Protein AF-A7TQC7-F1 (afdb_monomer_lite)

Radius of gyration: 36.26 Å; chains: 1; bounding box: 72×91×76 Å

pLDDT: mean 79.61, std 19.93, range [35.28, 96.69]

Foldseek 3Di:
DDDDDDPDDDDDDDDDDDDDDDDPPDDDDDDDDDDDDDDDDDDPPPVVVVVVVVVVVVVVVVVVVVVVVVVVVVVVVVVVVVVCVVVVVVVVVVLLVVLVVVVVVLVVVQVVVQVVQVVCVADLSVLVVVLVVVLVVLCCCLVVPLVVVVVCVCPDPVLVPDDPVVNVVVVVVSVVVNVVSVVVSVVVNVVSVVVSVVRPPDHDDSCNSCVVVVHDPCSNPPD

Structure (mmCIF, N/CA/C/O backbone):
data_AF-A7TQC7-F1
#
_entry.id   AF-A7TQC7-F1
#
loop_
_atom_site.group_PDB
_atom_site.id
_atom_site.type_symbol
_atom_site.label_atom_id
_atom_site.label_alt_id
_atom_site.label_comp_id
_atom_site.label_asym_id
_atom_site.label_entity_id
_atom_site.label_seq_id
_atom_site.pdbx_PDB_ins_code
_atom_site.Cartn_x
_atom_site.Cartn_y
_atom_site.Cartn_z
_atom_site.occupancy
_atom_site.B_iso_or_equiv
_atom_site.auth_seq_id
_atom_site.auth_comp_id
_atom_site.auth_asym_id
_atom_site.auth_atom_id
_atom_site.pdbx_PDB_model_num
ATOM 1 N N . MET A 1 1 ? -38.470 10.697 -31.299 1.00 39.72 1 MET A N 1
ATOM 2 C CA . MET A 1 1 ? -39.002 11.962 -30.772 1.00 39.72 1 MET A CA 1
ATOM 3 C C . MET A 1 1 ? -38.328 12.183 -29.441 1.00 39.72 1 MET A C 1
ATOM 5 O O . MET A 1 1 ? -38.695 11.555 -28.460 1.00 39.72 1 MET A O 1
ATOM 9 N N . ASP A 1 2 ? -37.191 12.859 -29.548 1.00 40.91 2 ASP A N 1
ATOM 10 C CA . ASP A 1 2 ? -36.604 13.844 -28.643 1.00 40.91 2 ASP A CA 1
ATOM 11 C C . ASP A 1 2 ? -37.100 13.861 -27.196 1.00 40.91 2 ASP A C 1
ATOM 13 O O . ASP A 1 2 ? -38.236 14.226 -26.934 1.00 40.91 2 ASP A O 1
ATOM 17 N N . ASP A 1 3 ? -36.183 13.559 -26.276 1.00 41.97 3 ASP A N 1
ATOM 18 C CA . ASP A 1 3 ? -36.023 14.349 -25.054 1.00 41.97 3 ASP A CA 1
ATOM 19 C C . ASP A 1 3 ? -34.573 14.238 -24.566 1.00 41.97 3 ASP A C 1
ATOM 21 O O . ASP A 1 3 ? -34.189 13.488 -23.669 1.00 41.97 3 ASP A O 1
ATOM 25 N N . THR A 1 4 ? -33.726 15.004 -25.246 1.00 43.00 4 THR A N 1
ATOM 26 C CA . THR A 1 4 ? -32.445 15.477 -24.737 1.00 43.00 4 THR A CA 1
ATOM 27 C C . THR A 1 4 ? -32.700 16.614 -23.752 1.00 43.00 4 THR A C 1
ATOM 29 O O . THR A 1 4 ? -33.105 17.696 -24.168 1.00 43.00 4 THR A O 1
ATOM 32 N N . THR A 1 5 ? -32.387 16.435 -22.471 1.00 58.34 5 THR A N 1
ATOM 33 C CA . THR A 1 5 ? -32.019 17.571 -21.610 1.00 58.34 5 THR A CA 1
ATOM 34 C C . THR A 1 5 ? -30.952 17.163 -20.601 1.00 58.34 5 THR A C 1
ATOM 36 O O . THR A 1 5 ? -31.115 16.274 -19.772 1.00 58.34 5 THR A O 1
ATOM 39 N N . LEU A 1 6 ? -29.813 17.833 -20.752 1.00 43.44 6 LEU A N 1
ATOM 40 C CA . LEU A 1 6 ? -28.578 17.709 -19.994 1.00 43.44 6 LEU A CA 1
ATOM 41 C C . LEU A 1 6 ? -28.754 18.303 -18.590 1.00 43.44 6 LEU A C 1
ATOM 43 O O . LEU A 1 6 ? -29.060 19.487 -18.457 1.00 43.44 6 LEU A O 1
ATOM 47 N N . ILE A 1 7 ? -28.483 17.518 -17.547 1.00 41.03 7 ILE A N 1
ATOM 48 C CA . ILE A 1 7 ? -28.302 18.031 -16.184 1.00 41.03 7 ILE A CA 1
ATOM 49 C C . ILE A 1 7 ? -26.808 18.311 -15.998 1.00 41.03 7 ILE A C 1
ATOM 51 O O . ILE A 1 7 ? -26.034 17.448 -15.595 1.00 41.03 7 ILE A O 1
ATOM 55 N N . ASN A 1 8 ? -26.409 19.539 -16.330 1.00 36.56 8 ASN A N 1
ATOM 56 C CA . ASN A 1 8 ? -25.156 20.139 -15.884 1.00 36.56 8 ASN A CA 1
ATOM 57 C C . ASN A 1 8 ? -25.414 20.849 -14.550 1.00 36.56 8 ASN A C 1
ATOM 59 O O . ASN A 1 8 ? -25.994 21.933 -14.524 1.00 36.56 8 ASN A O 1
ATOM 63 N N . SER A 1 9 ? -24.947 20.278 -13.445 1.00 39.59 9 SER A N 1
ATOM 64 C CA . SER A 1 9 ? -24.867 20.970 -12.154 1.00 39.59 9 SER A CA 1
ATOM 65 C C . SER A 1 9 ? -23.475 20.776 -11.559 1.00 39.59 9 SER A C 1
ATOM 67 O O . SER A 1 9 ? -23.225 19.932 -10.704 1.00 39.59 9 SER A O 1
ATOM 69 N N . SER A 1 10 ? -22.548 21.595 -12.054 1.00 38.88 10 SER A N 1
ATOM 70 C CA . SER A 1 10 ? -21.242 21.818 -11.438 1.00 38.88 10 SER A CA 1
ATOM 71 C C . SER A 1 10 ? -21.420 22.677 -10.172 1.00 38.88 10 SER A C 1
ATOM 73 O O . SER A 1 10 ? -22.106 23.702 -10.240 1.00 38.88 10 SER A O 1
ATOM 75 N N . PRO A 1 11 ? -20.813 22.324 -9.024 1.00 38.97 11 PRO A N 1
ATOM 76 C CA . PRO A 1 11 ? -20.928 23.105 -7.800 1.00 38.97 11 PRO A CA 1
ATOM 77 C C . PRO A 1 11 ? -19.939 24.273 -7.856 1.00 38.97 11 PRO A C 1
ATOM 79 O O . PRO A 1 11 ? -18.735 24.095 -7.686 1.00 38.97 11 PRO A O 1
ATOM 82 N N . ASN A 1 12 ? -20.436 25.481 -8.125 1.00 37.03 12 ASN A N 1
ATOM 83 C CA . ASN A 1 12 ? -19.613 26.684 -8.073 1.00 37.03 12 ASN A CA 1
ATOM 84 C C . ASN A 1 12 ? -19.709 27.313 -6.678 1.00 37.03 12 ASN A C 1
ATOM 86 O O . ASN A 1 12 ? -20.753 27.832 -6.282 1.00 37.03 12 ASN A O 1
ATOM 90 N N . GLY A 1 13 ? -18.608 27.227 -5.934 1.00 36.34 13 GLY A N 1
ATOM 91 C CA . GLY A 1 13 ? -18.445 27.838 -4.626 1.00 36.34 13 GLY A CA 1
ATOM 92 C C . GLY A 1 13 ? -18.319 29.358 -4.700 1.00 36.34 13 GLY A C 1
ATOM 93 O O . GLY A 1 13 ? -17.583 29.894 -5.524 1.00 36.34 13 GLY A O 1
ATOM 94 N N . LYS A 1 14 ? -19.003 30.041 -3.780 1.00 37.56 14 LYS A N 1
ATOM 95 C CA . LYS A 1 14 ? -18.694 31.393 -3.285 1.00 37.56 14 LYS A CA 1
ATOM 96 C C . LYS A 1 14 ? -19.122 31.405 -1.812 1.00 37.56 14 LYS A C 1
ATOM 98 O O . LYS A 1 14 ? -20.301 31.274 -1.527 1.00 37.56 14 LYS A O 1
ATOM 103 N N . ALA A 1 15 ? -18.184 31.213 -0.887 1.00 37.38 15 ALA A N 1
ATOM 104 C CA . ALA A 1 15 ? -17.397 32.260 -0.228 1.00 37.38 15 ALA A CA 1
ATOM 105 C C . ALA A 1 15 ? -18.229 33.024 0.815 1.00 37.38 15 ALA A C 1
ATOM 107 O O . ALA A 1 15 ? -18.786 34.084 0.536 1.00 37.38 15 ALA A O 1
ATOM 108 N N . ASP A 1 16 ? -18.276 32.454 2.021 1.00 43.81 16 ASP A N 1
ATOM 109 C CA . ASP A 1 16 ? -18.813 33.085 3.223 1.00 43.81 16 ASP A CA 1
ATOM 110 C C . ASP A 1 16 ? -17.987 34.317 3.649 1.00 43.81 16 ASP A C 1
ATOM 112 O O . ASP A 1 16 ? -16.779 34.401 3.387 1.00 43.81 16 ASP A O 1
ATOM 116 N N . PRO A 1 17 ? -18.624 35.305 4.302 1.00 44.69 17 PRO A N 1
ATOM 117 C CA . PRO A 1 17 ? -18.019 36.595 4.602 1.00 44.69 17 PRO A CA 1
ATOM 118 C C . PRO A 1 17 ? -16.893 36.499 5.640 1.00 44.69 17 PRO A C 1
ATOM 120 O O . PRO A 1 17 ? -17.041 35.940 6.725 1.00 44.69 17 PRO A O 1
ATOM 123 N N . LYS A 1 18 ? -15.764 37.135 5.304 1.00 40.62 18 LYS A N 1
ATOM 124 C CA . LYS A 1 18 ? -14.576 37.312 6.149 1.00 40.62 18 LYS A CA 1
ATOM 125 C C . LYS A 1 18 ? -14.949 37.918 7.509 1.00 40.62 18 LYS A C 1
ATOM 127 O O . LYS A 1 18 ? -15.188 39.122 7.613 1.00 40.62 18 LYS A O 1
ATOM 132 N N . VAL A 1 19 ? -14.918 37.102 8.560 1.00 41.69 19 VAL A N 1
ATOM 133 C CA . VAL A 1 19 ? -14.899 37.576 9.948 1.00 41.69 19 VAL A CA 1
ATOM 134 C C . VAL A 1 19 ? -13.535 38.218 10.196 1.00 41.69 19 VAL A C 1
ATOM 136 O O . VAL A 1 19 ? -12.501 37.552 10.186 1.00 41.69 19 VAL A O 1
ATOM 139 N N . LYS A 1 20 ? -13.531 39.544 10.362 1.00 40.84 20 LYS A N 1
ATOM 140 C CA . LYS A 1 20 ? -12.354 40.317 10.763 1.00 40.84 20 LYS A CA 1
ATOM 141 C C . LYS A 1 20 ? -11.945 39.888 12.172 1.00 40.84 20 LYS A C 1
ATOM 143 O O . LYS A 1 20 ? -12.672 40.125 13.132 1.00 40.84 20 LYS A O 1
ATOM 148 N N . VAL A 1 21 ? -10.782 39.255 12.269 1.00 39.88 21 VAL A N 1
ATOM 149 C CA . VAL A 1 21 ? -10.078 39.010 13.527 1.00 39.88 21 VAL A CA 1
ATOM 150 C C . VAL A 1 21 ? -9.665 40.371 14.086 1.00 39.88 21 VAL A C 1
ATOM 152 O O . VAL A 1 21 ? -8.957 41.129 13.427 1.00 39.88 21 VAL A O 1
ATOM 155 N N . ASN A 1 22 ? -10.182 40.709 15.266 1.00 41.00 22 ASN A N 1
ATOM 156 C CA . ASN A 1 22 ? -9.832 41.931 15.976 1.00 41.00 22 ASN A CA 1
ATOM 157 C C . ASN A 1 22 ? -8.436 41.779 16.592 1.00 41.00 22 ASN A C 1
ATOM 159 O O . ASN A 1 22 ? -8.226 40.930 17.455 1.00 41.00 22 ASN A O 1
ATOM 163 N N . ASP A 1 23 ? -7.515 42.627 16.140 1.00 45.12 23 ASP A N 1
ATOM 164 C CA . ASP A 1 23 ? -6.207 42.885 16.744 1.00 45.12 23 ASP A CA 1
ATOM 165 C C . ASP A 1 23 ? -6.370 43.375 18.199 1.00 45.12 23 ASP A C 1
ATOM 167 O O . ASP A 1 23 ? -7.069 44.373 18.416 1.00 45.12 23 ASP A O 1
ATOM 171 N N . PRO A 1 24 ? -5.740 42.741 19.207 1.00 42.44 24 PRO A N 1
ATOM 172 C CA . PRO A 1 24 ? -5.821 43.186 20.597 1.00 42.44 24 PRO A CA 1
ATOM 173 C C . PRO A 1 24 ? -4.798 44.274 20.980 1.00 42.44 24 PRO A C 1
ATOM 175 O O . PRO A 1 24 ? -4.712 44.622 22.155 1.00 42.44 24 PRO A O 1
ATOM 178 N N . ASP A 1 25 ? -4.070 44.873 20.031 1.00 45.41 25 ASP A N 1
ATOM 179 C CA . ASP A 1 25 ? -3.048 45.894 20.316 1.00 45.41 25 ASP A CA 1
ATOM 180 C C . ASP A 1 25 ? -3.463 47.316 19.902 1.00 45.41 25 ASP A C 1
ATOM 182 O O . ASP A 1 25 ? -2.842 47.988 19.079 1.00 45.41 25 ASP A O 1
ATOM 186 N N . LYS A 1 26 ? -4.512 47.830 20.553 1.00 40.81 26 LYS A N 1
ATOM 187 C CA . LYS A 1 26 ? -4.785 49.276 20.621 1.00 40.81 26 LYS A CA 1
ATOM 188 C C . LYS A 1 26 ? -4.761 49.745 22.070 1.00 40.81 26 LYS A C 1
ATOM 190 O O . LYS A 1 26 ? -5.797 49.884 22.713 1.00 40.81 26 LYS A O 1
ATOM 195 N N . ARG A 1 27 ? -3.559 50.015 22.584 1.00 47.03 27 ARG A N 1
ATOM 196 C CA . ARG A 1 27 ? -3.393 50.821 23.801 1.00 47.03 27 ARG A CA 1
ATOM 197 C C . ARG A 1 27 ? -3.455 52.308 23.425 1.00 47.03 27 ARG A C 1
ATOM 199 O O . ARG A 1 27 ? -2.782 52.702 22.472 1.00 47.03 27 ARG A O 1
ATOM 206 N N . PRO A 1 28 ? -4.245 53.135 24.127 1.00 42.56 28 PRO A N 1
ATOM 207 C CA . PRO A 1 28 ? -4.332 54.561 23.840 1.00 42.56 28 PRO A CA 1
ATOM 208 C C . PRO A 1 28 ? -3.030 55.286 24.213 1.00 42.56 28 PRO A C 1
ATOM 210 O O . PRO A 1 28 ? -2.494 55.117 25.308 1.00 42.56 28 PRO A O 1
ATOM 213 N N . LEU A 1 29 ? -2.549 56.112 23.281 1.00 38.62 29 LEU A N 1
ATOM 214 C CA . LEU A 1 29 ? -1.509 57.118 23.487 1.00 38.62 29 LEU A CA 1
ATOM 215 C C . LEU A 1 29 ? -2.032 58.172 24.473 1.00 38.62 29 LEU A C 1
ATOM 217 O O . LEU A 1 29 ? -2.869 58.994 24.108 1.00 38.62 29 LEU A O 1
ATOM 221 N N . LEU A 1 30 ? -1.537 58.154 25.714 1.00 39.34 30 LEU A N 1
ATOM 222 C CA . LEU A 1 30 ? -1.638 59.308 26.605 1.00 39.34 30 LEU A CA 1
ATOM 223 C C . LEU A 1 30 ? -0.514 60.282 26.249 1.00 39.34 30 LEU A C 1
ATOM 225 O O . LEU A 1 30 ? 0.663 60.035 26.513 1.00 39.34 30 LEU A O 1
ATOM 229 N N . THR A 1 31 ? -0.899 61.382 25.619 1.00 37.69 31 THR A N 1
ATOM 230 C CA . THR A 1 31 ? -0.077 62.574 25.462 1.00 37.69 31 THR A CA 1
ATOM 231 C C . THR A 1 31 ? -0.094 63.402 26.742 1.00 37.69 31 THR A C 1
ATOM 233 O O . THR A 1 31 ? -1.159 63.715 27.262 1.00 37.69 31 THR A O 1
ATOM 236 N N . ASP A 1 32 ? 1.113 63.814 27.121 1.00 35.62 32 ASP A N 1
ATOM 237 C CA . ASP A 1 32 ? 1.464 65.043 27.831 1.00 35.62 32 ASP A CA 1
ATOM 238 C C . ASP A 1 32 ? 1.152 65.130 29.332 1.00 35.62 32 ASP A C 1
ATOM 240 O O . ASP A 1 32 ? 0.003 65.215 29.742 1.00 35.62 32 ASP A O 1
ATOM 244 N N . LEU A 1 33 ? 2.221 65.168 30.137 1.00 37.06 33 LEU A N 1
ATOM 245 C CA . LEU A 1 33 ? 2.332 65.967 31.359 1.00 37.06 33 LEU A CA 1
ATOM 246 C C . LEU A 1 33 ? 3.796 65.963 31.836 1.00 37.06 33 LEU A C 1
ATOM 248 O O . LEU A 1 33 ? 4.332 64.946 32.268 1.00 37.06 33 LEU A O 1
ATOM 252 N N . GLY A 1 34 ? 4.413 67.145 31.817 1.00 35.28 34 GLY A N 1
ATOM 253 C CA . GLY A 1 34 ? 5.400 67.525 32.828 1.00 35.28 34 GLY A CA 1
ATOM 254 C C . GLY A 1 34 ? 6.867 67.252 32.503 1.00 35.28 34 GLY A C 1
ATOM 255 O O . GLY A 1 34 ? 7.454 66.260 32.923 1.00 35.28 34 GLY A O 1
ATOM 256 N N . LYS A 1 35 ? 7.511 68.239 31.873 1.00 42.50 35 LYS A N 1
ATOM 257 C CA . LYS A 1 35 ? 8.964 68.428 31.937 1.00 42.50 35 LYS A CA 1
ATOM 258 C C . LYS A 1 35 ? 9.383 68.593 33.404 1.00 42.50 35 LYS A C 1
ATOM 260 O O . LYS A 1 35 ? 9.104 69.623 34.008 1.00 42.50 35 LYS A O 1
ATOM 265 N N . SER A 1 36 ? 10.102 67.616 33.946 1.00 38.03 36 SER A N 1
ATOM 266 C CA . SER A 1 36 ? 10.942 67.798 35.129 1.00 38.03 36 SER A CA 1
ATOM 267 C C . SER A 1 36 ? 12.346 67.314 34.796 1.00 38.03 36 SER A C 1
ATOM 269 O O . SER A 1 36 ? 12.594 66.139 34.533 1.00 38.03 36 SER A O 1
ATOM 271 N N . SER A 1 37 ? 13.250 68.283 34.726 1.00 43.16 37 SER A N 1
ATOM 272 C CA . SER A 1 37 ? 14.679 68.100 34.546 1.00 43.16 37 SER A CA 1
ATOM 273 C C . SER A 1 37 ? 15.286 67.617 35.860 1.00 43.16 37 SER A C 1
ATOM 275 O O . SER A 1 37 ? 15.379 68.401 36.800 1.00 43.16 37 SER A O 1
ATOM 277 N N . ILE A 1 38 ? 15.771 66.373 35.912 1.00 43.16 38 ILE A N 1
ATOM 278 C CA . ILE A 1 38 ? 16.767 65.961 36.908 1.00 43.16 38 ILE A CA 1
ATOM 279 C C . ILE A 1 38 ? 17.915 65.254 36.191 1.00 43.16 38 ILE A C 1
ATOM 281 O O . ILE A 1 38 ? 17.746 64.269 35.472 1.00 43.16 38 ILE A O 1
ATOM 285 N N . ASN A 1 39 ? 19.092 65.845 36.363 1.00 41.81 39 ASN A N 1
ATOM 286 C CA . ASN A 1 39 ? 20.348 65.457 35.755 1.00 41.81 39 ASN A CA 1
ATOM 287 C C . ASN A 1 39 ? 20.866 64.098 36.253 1.00 41.81 39 ASN A C 1
ATOM 289 O O . ASN A 1 39 ? 20.805 63.761 37.429 1.00 41.81 39 ASN A O 1
ATOM 293 N N . LYS A 1 40 ? 21.433 63.389 35.275 1.00 47.84 40 LYS A N 1
ATOM 294 C CA . LYS A 1 40 ? 22.378 62.263 35.273 1.00 47.84 40 LYS A CA 1
ATOM 295 C C . LYS A 1 40 ? 23.165 61.976 36.563 1.00 47.84 40 LYS A C 1
ATOM 297 O O . LYS A 1 40 ? 23.860 62.842 37.078 1.00 47.84 40 LYS A O 1
ATOM 302 N N . GLY A 1 41 ? 23.297 60.675 36.836 1.00 47.81 41 GLY A N 1
ATOM 303 C CA . GLY A 1 41 ? 24.539 60.079 37.339 1.00 47.81 41 GLY A CA 1
ATOM 304 C C . GLY A 1 41 ? 24.324 59.115 38.500 1.00 47.81 41 GLY A C 1
ATOM 305 O O . GLY A 1 41 ? 23.752 59.507 39.500 1.00 47.81 41 GLY A O 1
ATOM 306 N N . PHE A 1 42 ? 24.853 57.893 38.369 1.00 44.78 42 PHE A N 1
ATOM 307 C CA . PHE A 1 42 ? 24.929 56.834 39.392 1.00 44.78 42 PHE A CA 1
ATOM 308 C C . PHE A 1 42 ? 23.657 56.000 39.640 1.00 44.78 42 PHE A C 1
ATOM 310 O O . PHE A 1 42 ? 22.883 56.270 40.544 1.00 44.78 42 PHE A O 1
ATOM 317 N N . ASN A 1 43 ? 23.474 54.962 38.802 1.00 48.78 43 ASN A N 1
ATOM 318 C CA . ASN A 1 43 ? 22.977 53.604 39.146 1.00 48.78 43 ASN A CA 1
ATOM 319 C C . ASN A 1 43 ? 22.648 52.765 37.887 1.00 48.78 43 ASN A C 1
ATOM 321 O O . ASN A 1 43 ? 21.670 52.025 37.839 1.00 48.78 43 ASN A O 1
ATOM 325 N N . LYS A 1 44 ? 23.448 52.871 36.815 1.00 50.69 44 LYS A N 1
ATOM 326 C CA . LYS A 1 44 ? 23.140 52.178 35.546 1.00 50.69 44 LYS A CA 1
ATOM 327 C C . LYS A 1 44 ? 23.606 50.714 35.498 1.00 50.69 44 LYS A C 1
ATOM 329 O O . LYS A 1 44 ? 23.179 49.983 34.613 1.00 50.69 44 LYS A O 1
ATOM 334 N N . VAL A 1 45 ? 24.459 50.290 36.434 1.00 51.81 45 VAL A N 1
ATOM 335 C CA . VAL A 1 45 ? 25.029 48.931 36.455 1.00 51.81 45 VAL A CA 1
ATOM 336 C C . VAL A 1 45 ? 24.120 47.949 37.215 1.00 51.81 45 VAL A C 1
ATOM 338 O O . VAL A 1 45 ? 23.859 46.875 36.697 1.00 51.81 45 VAL A O 1
ATOM 341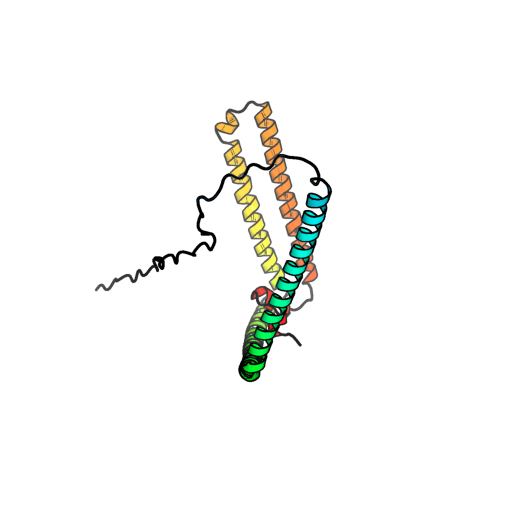 N N . ASN A 1 46 ? 23.490 48.351 38.329 1.00 53.47 46 ASN A N 1
ATOM 342 C CA . ASN A 1 46 ? 22.573 47.474 39.086 1.00 53.47 46 ASN A CA 1
ATOM 343 C C . ASN A 1 46 ? 21.158 47.366 38.487 1.00 53.47 46 ASN A C 1
ATOM 345 O O . ASN A 1 46 ? 20.526 46.320 38.575 1.00 53.47 46 ASN A O 1
ATOM 349 N N . ALA A 1 47 ? 20.651 48.419 37.837 1.00 57.41 47 ALA A N 1
ATOM 350 C CA . ALA A 1 47 ? 19.300 48.402 37.266 1.00 57.41 47 ALA A CA 1
ATOM 351 C C . ALA A 1 47 ? 19.158 47.427 36.081 1.00 57.41 47 ALA A C 1
ATOM 353 O O . ALA A 1 47 ? 18.081 46.876 35.857 1.00 57.41 47 ALA A O 1
ATOM 354 N N . ASN A 1 48 ? 20.238 47.200 35.326 1.00 63.25 48 ASN A N 1
ATOM 355 C CA . ASN A 1 48 ? 20.230 46.294 34.179 1.00 63.25 48 ASN A CA 1
ATOM 356 C C . ASN A 1 48 ? 20.246 44.820 34.594 1.00 63.25 48 ASN A C 1
ATOM 358 O O . ASN A 1 48 ? 19.584 44.019 33.938 1.00 63.25 48 ASN A O 1
ATOM 362 N N . ASP A 1 49 ? 20.957 44.464 35.664 1.00 65.88 49 ASP A N 1
ATOM 363 C CA . ASP A 1 49 ? 21.010 43.078 36.134 1.00 65.88 49 ASP A CA 1
ATOM 364 C C . ASP A 1 49 ? 19.736 42.702 36.899 1.00 65.88 49 ASP A C 1
ATOM 366 O O . ASP A 1 49 ? 19.116 41.698 36.553 1.00 65.88 49 ASP A O 1
ATOM 370 N N . SER A 1 50 ? 19.202 43.586 37.752 1.00 71.19 50 SER A N 1
ATOM 371 C CA . SER A 1 50 ? 17.862 43.396 38.331 1.00 71.19 50 SER A CA 1
ATOM 372 C C . SER A 1 50 ? 16.759 43.356 37.262 1.00 71.19 50 SER A C 1
ATOM 374 O O . SER A 1 50 ? 15.807 42.590 37.374 1.00 71.19 50 SER A O 1
ATOM 376 N N . SER A 1 51 ? 16.873 44.135 36.177 1.00 79.88 51 SER A N 1
ATOM 377 C CA . SER A 1 51 ? 15.910 44.071 35.066 1.00 79.88 51 SER A CA 1
ATOM 378 C C . SER A 1 51 ? 15.993 42.756 34.284 1.00 79.88 51 SER A C 1
ATOM 380 O O . SER A 1 51 ? 14.962 42.256 33.832 1.00 79.88 51 SER A O 1
ATOM 382 N N . LYS A 1 52 ? 17.188 42.176 34.125 1.00 85.56 52 LYS A N 1
ATOM 383 C CA . LYS A 1 52 ? 17.359 40.852 33.509 1.00 85.56 52 LYS A CA 1
ATOM 384 C C . LYS A 1 52 ? 16.806 39.747 34.401 1.00 85.56 52 LYS A C 1
ATOM 386 O O . LYS A 1 52 ? 16.064 38.912 33.896 1.00 85.56 52 LYS A O 1
ATOM 391 N N . GLU A 1 53 ? 17.103 39.771 35.696 1.00 85.44 53 GLU A N 1
ATOM 392 C CA . GLU A 1 53 ? 16.568 38.814 36.674 1.00 85.44 53 GLU A CA 1
ATOM 393 C C . GLU A 1 53 ? 15.037 38.847 36.699 1.00 85.44 53 GLU A C 1
ATOM 395 O O . GLU A 1 53 ? 14.394 37.806 36.588 1.00 85.44 53 GLU A O 1
ATOM 400 N N . LEU A 1 54 ? 14.435 40.041 36.706 1.00 85.62 54 LEU A N 1
ATOM 401 C CA . LEU A 1 54 ? 12.980 40.198 36.619 1.00 85.62 54 LEU A CA 1
ATOM 402 C C . LEU A 1 54 ? 12.399 39.665 35.304 1.00 85.62 54 LEU A C 1
ATOM 404 O O . LEU A 1 54 ? 11.301 39.114 35.300 1.00 85.62 54 LEU A O 1
ATOM 408 N N . ARG A 1 55 ? 13.109 39.805 34.177 1.00 87.19 55 ARG A N 1
ATOM 409 C CA . ARG A 1 55 ? 12.677 39.232 32.890 1.00 87.19 55 ARG A CA 1
ATOM 410 C C . ARG A 1 55 ? 12.753 37.710 32.888 1.00 87.19 55 ARG A C 1
ATOM 412 O O . ARG A 1 55 ? 11.853 37.077 32.344 1.00 87.19 55 ARG A O 1
ATOM 419 N N . ILE A 1 56 ? 13.804 37.136 33.470 1.00 89.62 56 ILE A N 1
ATOM 420 C CA . ILE A 1 56 ? 13.963 35.683 33.604 1.00 89.62 56 ILE A CA 1
ATOM 421 C C . ILE A 1 56 ? 12.839 35.133 34.482 1.00 89.62 56 ILE A C 1
ATOM 423 O O . ILE A 1 56 ? 12.098 34.269 34.023 1.00 89.62 56 ILE A O 1
ATOM 427 N N . LEU A 1 57 ? 12.623 35.726 35.658 1.00 91.56 57 LEU A N 1
ATOM 428 C CA . LEU A 1 57 ? 11.553 35.339 36.573 1.00 91.56 57 LEU A CA 1
ATOM 429 C C . LEU A 1 57 ? 10.168 35.479 35.924 1.00 91.56 57 LEU A C 1
ATOM 431 O O . LEU A 1 57 ? 9.347 34.573 35.998 1.00 91.56 57 LEU A O 1
ATOM 435 N N . ASN A 1 58 ? 9.905 36.579 35.214 1.00 91.19 58 ASN A N 1
ATOM 436 C CA . ASN A 1 58 ? 8.636 36.760 34.507 1.00 91.19 58 ASN A CA 1
ATOM 437 C C . ASN A 1 58 ? 8.432 35.719 33.392 1.00 91.19 58 ASN A C 1
ATOM 439 O O . ASN A 1 58 ? 7.314 35.252 33.179 1.00 91.19 58 ASN A O 1
ATOM 443 N N . ASN A 1 59 ? 9.498 35.334 32.687 1.00 91.94 59 ASN A N 1
ATOM 444 C CA . ASN A 1 59 ? 9.438 34.274 31.682 1.00 91.94 59 ASN A CA 1
ATOM 445 C C . ASN A 1 59 ? 9.200 32.898 32.317 1.00 91.94 59 ASN A C 1
ATOM 447 O O . ASN A 1 59 ? 8.452 32.103 31.753 1.00 91.94 59 ASN A O 1
ATOM 451 N N . GLU A 1 60 ? 9.811 32.615 33.467 1.00 93.31 60 GLU A N 1
ATOM 452 C CA . GLU A 1 60 ? 9.583 31.385 34.233 1.00 93.31 60 GLU A CA 1
ATOM 453 C C . GLU A 1 60 ? 8.137 31.306 34.723 1.0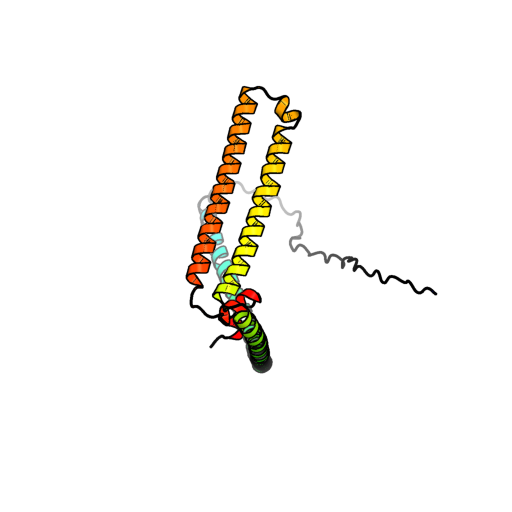0 93.31 60 GLU A C 1
ATOM 455 O O . GLU A 1 60 ? 7.440 30.354 34.374 1.00 93.31 60 GLU A O 1
ATOM 460 N N . LEU A 1 61 ? 7.625 32.353 35.380 1.00 93.00 61 LEU A N 1
ATOM 461 C CA . LEU A 1 61 ? 6.219 32.408 35.793 1.00 93.00 61 LEU A CA 1
ATOM 462 C C . LEU A 1 61 ? 5.261 32.313 34.601 1.00 93.00 61 LEU A C 1
ATOM 464 O O . LEU A 1 61 ? 4.224 31.662 34.694 1.00 93.00 61 LEU A O 1
ATOM 468 N N . SER A 1 62 ? 5.588 32.934 33.465 1.00 92.94 62 SER A N 1
ATOM 469 C CA . SER A 1 62 ? 4.755 32.843 32.258 1.00 92.94 62 SER A CA 1
ATOM 470 C C . SER A 1 62 ? 4.708 31.417 31.702 1.00 92.94 62 SER A C 1
ATOM 472 O O . SER A 1 62 ? 3.650 30.969 31.257 1.00 92.94 62 SER A O 1
ATOM 474 N N . LYS A 1 63 ? 5.830 30.684 31.744 1.00 94.50 63 LYS A N 1
ATOM 475 C CA . LYS A 1 63 ? 5.877 29.265 31.363 1.00 94.50 63 LYS A CA 1
ATOM 476 C C . LYS A 1 63 ? 5.068 28.411 32.330 1.00 94.50 63 LYS A C 1
ATOM 478 O O . LYS A 1 63 ? 4.242 27.625 31.875 1.00 94.50 63 LYS A O 1
ATOM 483 N N . GLU A 1 64 ? 5.244 28.604 33.634 1.00 95.12 64 GLU A N 1
ATOM 484 C CA . GLU A 1 64 ? 4.470 27.890 34.654 1.00 95.12 64 GLU A CA 1
ATOM 485 C C . GLU A 1 64 ? 2.967 28.142 34.494 1.00 95.12 64 GLU A C 1
ATOM 487 O O . GLU A 1 64 ? 2.169 27.206 34.516 1.00 95.12 64 GLU A O 1
ATOM 492 N N . LEU A 1 65 ? 2.567 29.389 34.236 1.00 95.38 65 LEU A N 1
ATOM 493 C CA . LEU A 1 65 ? 1.171 29.753 34.007 1.00 95.38 65 LEU A CA 1
ATOM 494 C C . LEU A 1 65 ? 0.621 29.092 32.738 1.00 95.38 65 LEU A C 1
ATOM 496 O O . LEU A 1 65 ? -0.493 28.565 32.758 1.00 95.38 65 LEU A O 1
ATOM 500 N N . ALA A 1 66 ? 1.397 29.054 31.652 1.00 94.81 66 ALA A N 1
ATOM 501 C CA . ALA A 1 66 ? 1.011 28.358 30.428 1.00 94.81 66 ALA A CA 1
ATOM 502 C C . ALA A 1 66 ? 0.860 26.843 30.649 1.00 94.81 66 ALA A C 1
ATOM 504 O O . ALA A 1 66 ? -0.108 26.242 30.176 1.00 94.81 66 ALA A O 1
ATOM 505 N N . GLU A 1 67 ? 1.769 26.220 31.401 1.00 96.44 67 GLU A N 1
ATOM 506 C CA . GLU A 1 67 ? 1.686 24.800 31.748 1.00 96.44 67 GLU A CA 1
ATOM 507 C C . GLU A 1 67 ? 0.476 24.484 32.626 1.00 96.44 67 GLU A C 1
ATOM 509 O O . GLU A 1 67 ? -0.244 23.518 32.362 1.00 96.44 67 GLU A O 1
ATOM 514 N N . VAL A 1 68 ? 0.226 25.294 33.656 1.00 95.88 68 VAL A N 1
ATOM 515 C CA . VAL A 1 68 ? -0.934 25.133 34.541 1.00 95.88 68 VAL A CA 1
ATOM 516 C C . VAL A 1 68 ? -2.229 25.355 33.765 1.00 95.88 68 VAL A C 1
ATOM 518 O O . VAL A 1 68 ? -3.155 24.558 33.900 1.00 95.88 68 VAL A O 1
ATOM 521 N N . SER A 1 69 ? -2.286 26.362 32.892 1.00 96.12 69 SER A N 1
ATOM 522 C CA . SER A 1 69 ? -3.439 26.600 32.016 1.00 96.12 69 SER A CA 1
ATOM 523 C C . SER A 1 69 ? -3.706 25.399 31.102 1.00 96.12 69 SER A C 1
ATOM 525 O O . SER A 1 69 ? -4.824 24.884 31.056 1.00 96.12 69 SER A O 1
ATOM 527 N N . LYS A 1 70 ? -2.658 24.848 30.473 1.00 96.69 70 LYS A N 1
ATOM 528 C CA . LYS A 1 70 ? -2.758 23.630 29.657 1.00 96.69 70 LYS A CA 1
ATOM 529 C C . LYS A 1 70 ? -3.280 22.444 30.470 1.00 96.69 70 LYS A C 1
ATOM 531 O O . LYS A 1 70 ? -4.155 21.725 29.991 1.00 96.69 70 LYS A O 1
ATOM 536 N N . LYS A 1 71 ? -2.788 22.247 31.698 1.00 96.56 71 LYS A N 1
ATOM 537 C CA . LYS A 1 71 ? -3.273 21.190 32.605 1.00 96.56 71 LYS A CA 1
ATOM 538 C C . LYS A 1 71 ? -4.747 21.393 32.961 1.00 96.56 71 LYS A C 1
ATOM 540 O O . LYS A 1 71 ? -5.510 20.432 32.941 1.00 96.56 71 LYS A O 1
ATOM 545 N N . ILE A 1 72 ? -5.170 22.626 33.240 1.00 96.56 72 ILE A N 1
ATOM 546 C CA . ILE A 1 72 ? -6.574 22.955 33.520 1.00 96.56 72 ILE A CA 1
ATOM 547 C C . ILE A 1 72 ? -7.457 22.616 32.317 1.00 96.56 72 ILE A C 1
ATOM 549 O O . ILE A 1 72 ? -8.505 21.991 32.485 1.00 96.56 72 ILE A O 1
ATOM 553 N N . ASP A 1 73 ? -7.046 22.989 31.108 1.00 96.44 73 ASP A N 1
ATOM 554 C CA . ASP A 1 73 ? -7.820 22.706 29.899 1.00 96.44 73 ASP A CA 1
ATOM 555 C C . ASP A 1 73 ? -7.885 21.208 29.596 1.00 96.44 73 ASP A C 1
ATOM 557 O O . ASP A 1 73 ? -8.960 20.696 29.276 1.00 96.44 73 ASP A O 1
ATOM 561 N N . GLN A 1 74 ? -6.780 20.484 29.788 1.00 96.06 74 GLN A N 1
ATOM 562 C CA . GLN A 1 74 ? -6.755 19.024 29.708 1.00 96.06 74 GLN A CA 1
ATOM 563 C C . GLN A 1 74 ? -7.718 18.393 30.718 1.00 96.06 74 GLN A C 1
ATOM 5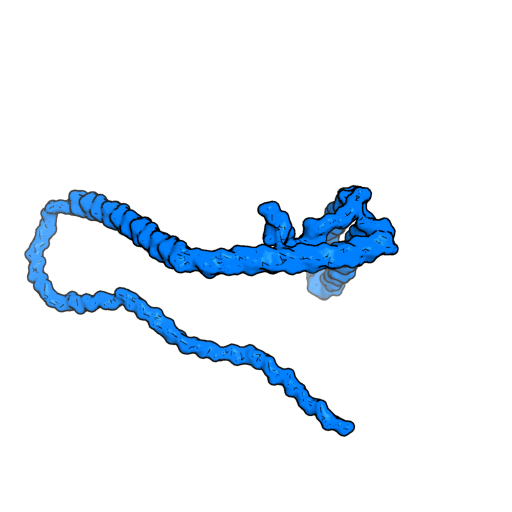65 O O . GLN A 1 74 ? -8.533 17.560 30.335 1.00 96.06 74 GLN A O 1
ATOM 570 N N . LEU A 1 75 ? -7.703 18.825 31.982 1.00 95.94 75 LEU A N 1
ATOM 571 C CA . LEU A 1 75 ? -8.615 18.314 33.010 1.00 95.94 75 LEU A CA 1
ATOM 572 C C . LEU A 1 75 ? -10.081 18.609 32.674 1.00 95.94 75 LEU A C 1
ATOM 574 O O . LEU A 1 75 ? -10.928 17.723 32.785 1.00 95.94 75 LEU A O 1
ATOM 578 N N . LYS A 1 76 ? -10.390 19.821 32.200 1.00 95.69 76 LYS A N 1
ATOM 579 C CA . LYS A 1 76 ? -11.741 20.179 31.738 1.00 95.69 76 LYS A CA 1
ATOM 580 C C . LYS A 1 76 ? -12.198 19.284 30.586 1.00 95.69 76 LYS A C 1
ATOM 582 O O . LYS A 1 76 ? -13.361 18.883 30.558 1.00 95.69 76 LYS A O 1
ATOM 587 N N . GLN A 1 77 ? -11.318 18.978 29.632 1.00 93.44 77 GLN A N 1
ATOM 588 C CA . GLN A 1 77 ? -11.625 18.062 28.530 1.00 93.44 77 GLN A CA 1
ATOM 589 C C . GLN A 1 77 ? -11.827 16.630 29.034 1.00 93.44 77 GLN A C 1
ATOM 591 O O . GLN A 1 77 ? -12.830 16.012 28.686 1.00 93.44 77 GLN A O 1
ATOM 596 N N . SER A 1 78 ? -10.957 16.136 29.913 1.00 91.81 78 SER A N 1
ATOM 597 C CA . SER A 1 78 ? -11.084 14.807 30.518 1.00 91.81 78 SER A CA 1
ATOM 598 C C . SER A 1 78 ? -12.403 14.640 31.272 1.00 91.81 78 SER A C 1
ATOM 600 O O . SER A 1 78 ? -13.082 13.636 31.084 1.00 91.81 78 SER A O 1
ATOM 602 N N . ILE A 1 79 ? -12.830 15.642 32.051 1.00 92.44 79 ILE A N 1
ATOM 603 C CA . ILE A 1 79 ? -14.133 15.626 32.740 1.00 92.44 79 ILE A CA 1
ATOM 604 C C . ILE A 1 79 ? -15.286 15.561 31.729 1.00 92.44 79 ILE A C 1
ATOM 606 O O . ILE A 1 79 ? -16.218 14.778 31.902 1.00 92.44 79 ILE A O 1
ATOM 610 N N . LYS A 1 80 ? -15.226 16.345 30.643 1.00 91.19 80 LYS A N 1
ATOM 611 C CA . LYS A 1 80 ? -16.245 16.294 29.580 1.00 91.19 80 LYS A CA 1
ATOM 612 C C . LYS A 1 80 ? -16.325 14.917 28.924 1.00 91.19 80 LYS A C 1
ATOM 614 O O . LYS A 1 80 ? -17.425 14.480 28.606 1.00 91.19 80 LYS A O 1
ATOM 619 N N . ILE A 1 81 ? -15.184 14.265 28.709 1.00 88.25 81 ILE A N 1
ATOM 620 C CA . ILE A 1 81 ? -15.107 12.925 28.121 1.00 88.25 81 ILE A CA 1
ATOM 621 C C . ILE A 1 81 ? -15.674 11.882 29.093 1.00 88.25 81 ILE A C 1
ATOM 623 O O . ILE A 1 81 ? -16.518 11.085 28.693 1.00 88.25 81 ILE A O 1
ATOM 627 N N . LEU A 1 82 ? -15.288 11.932 30.372 1.00 85.94 82 LEU A N 1
ATOM 628 C CA . LEU A 1 82 ? -15.785 11.025 31.416 1.00 85.94 82 LEU A CA 1
ATOM 629 C C . LEU A 1 82 ? -17.306 11.110 31.585 1.00 85.94 82 LEU A C 1
ATOM 631 O O . LEU A 1 82 ? -17.977 10.089 31.707 1.00 85.94 82 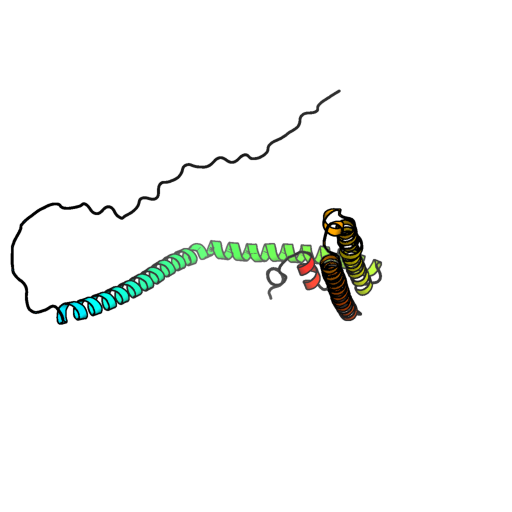LEU A O 1
ATOM 635 N N . ASN A 1 83 ? -17.868 12.316 31.504 1.00 90.56 83 ASN A N 1
ATOM 636 C CA . ASN A 1 83 ? -19.316 12.522 31.581 1.00 90.56 83 ASN A CA 1
ATOM 637 C C . ASN A 1 83 ? -20.082 11.977 30.359 1.00 90.56 83 ASN A C 1
ATOM 639 O O . ASN A 1 83 ? -21.309 11.933 30.381 1.00 90.56 83 ASN A O 1
ATOM 643 N N . ARG A 1 84 ? -19.385 11.567 29.291 1.00 89.75 84 ARG A N 1
ATOM 644 C CA . ARG A 1 84 ? -19.958 10.993 28.061 1.00 89.75 84 ARG A CA 1
ATOM 645 C C . ARG A 1 84 ? -19.699 9.492 27.936 1.00 89.75 84 ARG A C 1
ATOM 647 O O . ARG A 1 84 ? -19.659 8.962 26.828 1.00 89.75 84 ARG A O 1
ATOM 654 N N . TYR A 1 85 ? -19.540 8.793 29.057 1.00 86.62 85 TYR A N 1
ATOM 655 C CA . TYR A 1 85 ? -19.247 7.359 29.075 1.00 86.62 85 TYR A CA 1
ATOM 656 C C . TYR A 1 85 ? -20.210 6.521 28.211 1.00 86.62 85 TYR A C 1
ATOM 658 O O . TYR A 1 85 ? -19.769 5.673 27.441 1.00 86.62 85 TYR A O 1
ATOM 666 N N . GLU A 1 86 ? -21.517 6.801 28.248 1.00 86.94 86 GLU A N 1
ATOM 667 C CA . GLU A 1 86 ? -22.494 6.084 27.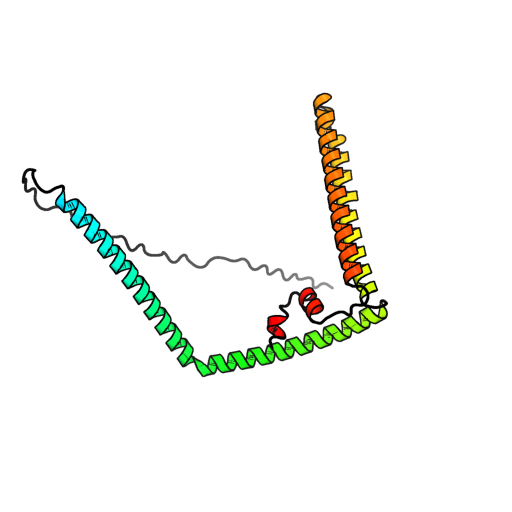413 1.00 86.94 86 GLU A CA 1
ATOM 668 C C . GLU A 1 86 ? -22.272 6.279 25.904 1.00 86.94 86 GLU A C 1
ATOM 670 O O . GLU A 1 86 ? -22.514 5.369 25.112 1.00 86.94 86 GLU A O 1
ATOM 675 N N . GLU A 1 87 ? -21.826 7.465 25.484 1.00 89.75 87 GLU A N 1
ATOM 676 C CA . GLU A 1 87 ? -21.490 7.748 24.084 1.00 89.75 87 GLU A CA 1
ATOM 677 C C . GLU A 1 87 ? -20.236 6.965 23.674 1.00 89.75 87 GLU A C 1
ATOM 679 O O . GLU A 1 87 ? -20.186 6.396 22.584 1.00 89.75 87 GLU A O 1
ATOM 684 N N . GLN A 1 88 ? -19.252 6.857 24.572 1.00 87.88 88 GLN A N 1
ATOM 685 C CA . GLN A 1 88 ? -18.054 6.048 24.346 1.00 87.88 88 GLN A CA 1
ATOM 686 C C . GLN A 1 88 ? -18.377 4.556 24.227 1.00 87.88 88 GLN A C 1
ATOM 688 O O . GLN A 1 88 ? -17.899 3.910 23.298 1.00 87.88 88 GLN A O 1
ATOM 693 N N . ASP A 1 89 ? -19.221 4.016 25.106 1.00 91.75 89 ASP A N 1
ATOM 694 C CA . ASP A 1 89 ? -19.664 2.619 25.037 1.00 91.75 89 ASP A CA 1
ATOM 695 C C . ASP A 1 89 ? -20.420 2.326 23.727 1.00 91.75 89 ASP A C 1
ATOM 697 O O . ASP A 1 89 ? -20.149 1.333 23.046 1.00 91.75 89 ASP A O 1
ATOM 701 N N . LYS A 1 90 ? -21.307 3.235 23.299 1.00 94.00 90 LYS A N 1
ATOM 702 C CA . LYS A 1 90 ? -21.966 3.145 21.984 1.00 94.00 90 LYS A CA 1
ATOM 703 C C . LYS A 1 90 ? -20.953 3.146 20.841 1.00 94.00 90 LYS A C 1
ATOM 705 O O . LYS A 1 90 ? -21.081 2.335 19.924 1.00 94.00 90 LYS A O 1
ATOM 710 N N . ASN A 1 91 ? -19.940 4.008 20.899 1.00 93.25 91 ASN A N 1
ATOM 711 C CA . ASN A 1 91 ? -18.885 4.057 19.889 1.00 93.25 91 ASN A CA 1
ATOM 712 C C . ASN A 1 91 ? -18.078 2.754 19.844 1.00 93.25 91 ASN A C 1
ATOM 714 O O . ASN A 1 91 ? -17.843 2.238 18.754 1.00 93.25 91 ASN A O 1
ATOM 718 N N . LEU A 1 92 ? -17.724 2.169 20.992 1.00 92.56 92 LEU A N 1
ATOM 719 C CA . LEU A 1 92 ? -17.041 0.871 21.053 1.00 92.56 92 LEU A CA 1
ATOM 720 C C . LEU A 1 92 ? -17.890 -0.250 20.439 1.00 92.56 92 LEU A C 1
ATOM 722 O O . LEU A 1 92 ? -17.394 -1.036 19.633 1.00 92.56 92 LEU A O 1
ATOM 726 N N . LYS A 1 93 ? -19.194 -0.280 20.728 1.00 94.75 93 LYS A N 1
ATOM 727 C CA . LYS A 1 93 ? -20.128 -1.238 20.110 1.00 94.75 93 LYS A CA 1
ATOM 728 C C . LYS A 1 93 ? -20.230 -1.059 18.597 1.00 94.75 93 LYS A C 1
ATOM 730 O O . LYS A 1 93 ? -20.300 -2.044 17.863 1.00 94.75 93 LYS A O 1
ATOM 735 N N . LEU A 1 94 ? -20.241 0.184 18.117 1.00 95.38 94 LEU A N 1
ATOM 736 C CA . LEU A 1 94 ? -20.227 0.474 16.684 1.00 95.38 94 LEU A CA 1
ATOM 737 C C . LEU A 1 94 ? -18.914 0.033 16.037 1.00 95.38 94 LEU A C 1
ATOM 739 O O . LEU A 1 94 ? -18.963 -0.553 14.959 1.00 95.38 94 LEU A O 1
ATOM 743 N N . ILE A 1 95 ? -17.771 0.256 16.690 1.00 93.62 95 ILE A N 1
ATOM 744 C CA . ILE A 1 95 ? -16.463 -0.221 16.223 1.00 93.62 95 ILE A CA 1
ATOM 745 C C . ILE A 1 95 ? -16.497 -1.739 16.041 1.00 93.62 95 ILE A C 1
ATOM 747 O O . ILE A 1 95 ? -16.180 -2.221 14.956 1.00 93.62 95 ILE A O 1
ATOM 751 N N . GLU A 1 96 ? -16.959 -2.490 17.040 1.00 94.50 96 GLU A N 1
ATOM 752 C CA . GLU A 1 96 ? -17.048 -3.952 16.943 1.00 94.50 96 GLU A CA 1
ATOM 753 C C . GLU A 1 96 ? -18.027 -4.414 15.861 1.00 94.50 96 GLU A C 1
ATOM 755 O O . GLU A 1 96 ? -17.731 -5.333 15.094 1.00 94.50 96 GLU A O 1
ATOM 760 N N . LYS A 1 97 ? -19.167 -3.731 15.715 1.00 95.62 97 LYS A N 1
ATOM 761 C CA . LYS A 1 97 ? -20.123 -4.022 14.643 1.00 95.62 97 LYS A CA 1
ATOM 762 C C . LYS A 1 97 ? -19.495 -3.825 13.263 1.00 95.62 97 LYS A C 1
ATOM 764 O O . LYS A 1 97 ? -19.611 -4.703 12.409 1.00 95.62 97 LYS A O 1
ATOM 769 N N . TRP A 1 98 ? -18.830 -2.694 13.038 1.00 95.38 98 TRP A N 1
ATOM 770 C CA . TRP A 1 98 ? -18.193 -2.394 11.756 1.00 95.38 98 TRP A CA 1
ATOM 771 C C . TRP A 1 98 ? -16.995 -3.298 11.487 1.00 95.38 98 TRP A C 1
ATOM 773 O O . TRP A 1 98 ? -16.848 -3.770 10.363 1.00 95.38 98 TRP A O 1
ATOM 783 N N . ARG A 1 99 ? -16.207 -3.644 12.510 1.00 94.44 99 ARG A N 1
ATOM 784 C CA . ARG A 1 99 ? -15.177 -4.685 12.406 1.00 94.44 99 ARG A CA 1
ATOM 785 C C . ARG A 1 99 ? -15.779 -6.015 11.978 1.00 94.44 99 ARG A C 1
ATOM 787 O O . ARG A 1 99 ? -15.251 -6.636 11.063 1.00 94.44 99 ARG A O 1
ATOM 794 N N . GLY A 1 100 ? -16.896 -6.432 12.571 1.00 94.69 100 GLY A N 1
ATOM 795 C CA . GLY A 1 100 ? -17.605 -7.655 12.186 1.00 94.69 100 GLY A CA 1
ATOM 796 C C . GLY A 1 100 ? -18.046 -7.653 10.719 1.00 94.69 100 GLY A C 1
ATOM 797 O O . GLY A 1 100 ? -17.783 -8.614 9.996 1.00 94.69 100 GLY A O 1
ATOM 798 N N . VAL A 1 101 ? -18.650 -6.553 10.257 1.00 95.00 101 VAL A N 1
ATOM 799 C CA . VAL A 1 101 ? -19.046 -6.379 8.846 1.00 95.00 101 VAL A CA 1
ATOM 800 C C . VAL A 1 101 ? -17.829 -6.450 7.923 1.00 95.00 101 VAL A C 1
ATOM 802 O O . VAL A 1 101 ? -17.859 -7.175 6.929 1.00 95.00 101 VAL A O 1
ATOM 805 N N . SER A 1 102 ? -16.743 -5.757 8.266 1.00 94.06 102 SER A N 1
ATOM 806 C CA . SER A 1 102 ? -15.513 -5.762 7.473 1.00 94.06 102 SER A CA 1
ATOM 807 C C . SER A 1 102 ? -14.861 -7.143 7.425 1.00 94.06 102 SER A C 1
ATOM 809 O O . SER A 1 102 ? -14.490 -7.589 6.343 1.00 94.06 102 SER A O 1
ATOM 811 N N . LYS A 1 103 ? -14.789 -7.865 8.553 1.00 93.94 103 LYS A N 1
ATOM 812 C CA . LYS A 1 103 ? -14.294 -9.253 8.602 1.00 93.94 103 LYS A CA 1
ATOM 813 C C . LYS A 1 103 ? -15.094 -10.146 7.655 1.00 93.94 103 LYS A C 1
ATOM 815 O O . LYS A 1 103 ? -14.504 -10.817 6.816 1.00 93.94 103 LYS A O 1
ATOM 820 N N . ALA A 1 104 ? -16.425 -10.103 7.739 1.00 94.88 104 ALA A N 1
ATOM 821 C CA . ALA A 1 104 ? -17.300 -10.903 6.884 1.00 94.88 104 ALA A CA 1
ATOM 822 C C . ALA A 1 104 ? -17.143 -10.550 5.394 1.00 94.88 104 ALA A C 1
ATOM 824 O O . ALA A 1 104 ? -17.023 -11.444 4.554 1.00 94.88 104 ALA A O 1
ATOM 825 N N . GLY A 1 105 ? -17.090 -9.255 5.069 1.00 94.88 105 GLY A N 1
ATOM 826 C CA . GLY A 1 105 ? -16.869 -8.778 3.705 1.00 94.88 105 GLY A CA 1
ATOM 827 C C . GLY A 1 105 ? -15.520 -9.226 3.142 1.00 94.88 105 GLY A C 1
ATOM 828 O O . GLY A 1 105 ? -15.459 -9.752 2.031 1.00 94.88 105 GLY A O 1
ATOM 829 N N . MET A 1 106 ? -14.445 -9.095 3.923 1.00 94.50 106 MET A N 1
ATOM 830 C CA . MET A 1 106 ? -13.116 -9.547 3.510 1.00 94.50 106 MET A CA 1
ATOM 831 C C . MET A 1 106 ? -13.062 -11.065 3.351 1.00 94.50 106 MET A C 1
ATOM 833 O O . MET A 1 106 ? -12.525 -11.528 2.352 1.00 94.50 106 MET A O 1
ATOM 837 N N . SER A 1 107 ? -13.662 -11.849 4.253 1.00 94.88 107 SER A N 1
ATOM 838 C CA . SER A 1 107 ? -13.735 -13.310 4.107 1.00 94.88 107 SER A CA 1
ATOM 839 C C . SER A 1 107 ? -14.477 -13.729 2.836 1.00 94.88 107 SER A C 1
ATOM 841 O O . SER A 1 107 ? -14.048 -14.653 2.147 1.00 94.88 107 SER A O 1
ATOM 843 N N . TYR A 1 108 ? -15.562 -13.036 2.481 1.00 96.00 108 TYR A N 1
ATOM 844 C CA . TYR A 1 108 ? -16.281 -13.291 1.233 1.00 96.00 108 TYR A CA 1
ATOM 845 C C . TYR A 1 108 ? -15.408 -13.012 0.000 1.00 96.00 108 TYR A C 1
ATOM 847 O O . TYR A 1 108 ? -15.290 -13.862 -0.889 1.00 96.00 108 TYR A O 1
ATOM 855 N N . ILE A 1 109 ? -14.759 -11.843 -0.039 1.00 95.25 109 ILE A N 1
ATOM 856 C CA . ILE A 1 109 ? -13.864 -11.461 -1.139 1.00 95.25 109 ILE A CA 1
ATOM 857 C C . ILE A 1 109 ? -12.691 -12.437 -1.234 1.00 95.25 109 ILE A C 1
ATOM 859 O O . ILE A 1 109 ? -12.357 -12.879 -2.332 1.00 95.25 109 ILE A O 1
ATOM 863 N N . PHE A 1 110 ? -12.107 -12.811 -0.097 1.00 95.12 110 PHE A N 1
ATOM 864 C CA . PHE A 1 110 ? -11.000 -13.752 -0.010 1.00 95.12 110 PHE A CA 1
ATOM 865 C C . PHE A 1 110 ? -11.366 -15.113 -0.585 1.00 95.12 110 PHE A C 1
ATOM 867 O O . PHE A 1 110 ? -10.656 -15.611 -1.448 1.00 95.12 110 PHE A O 1
ATOM 874 N N . ASN A 1 111 ? -12.504 -15.684 -0.190 1.00 94.31 111 ASN A N 1
ATOM 875 C CA . ASN A 1 111 ? -12.951 -16.976 -0.712 1.00 94.31 111 ASN A CA 1
ATOM 876 C C . ASN A 1 111 ? -13.195 -16.924 -2.228 1.00 94.31 111 ASN A C 1
ATOM 878 O O . ASN A 1 111 ? -12.785 -17.822 -2.963 1.00 94.31 111 ASN A O 1
ATOM 882 N N . SER A 1 112 ? -13.815 -15.843 -2.710 1.00 94.00 112 SER A N 1
ATOM 883 C CA . SER A 1 112 ? -14.020 -15.613 -4.145 1.00 94.00 112 SER A CA 1
ATOM 884 C C . SER A 1 112 ? -12.700 -15.456 -4.909 1.00 94.00 112 SER A C 1
ATOM 886 O O . SER A 1 112 ? -12.561 -15.928 -6.040 1.00 94.00 112 SER A O 1
ATOM 888 N N . LEU A 1 113 ? -11.718 -14.777 -4.317 1.00 93.38 113 LEU A N 1
ATOM 889 C CA . LEU A 1 113 ? -10.402 -14.587 -4.915 1.00 93.38 113 LEU A CA 1
ATOM 890 C C . LEU A 1 113 ? -9.590 -15.883 -4.903 1.00 93.38 113 LEU A C 1
ATOM 892 O O . LEU A 1 113 ? -9.063 -16.254 -5.945 1.00 93.38 113 LEU A O 1
ATOM 896 N N . ARG A 1 114 ? -9.567 -16.608 -3.782 1.00 91.88 114 ARG A N 1
ATOM 897 C CA . ARG A 1 114 ? -8.913 -17.913 -3.646 1.00 91.88 114 ARG A CA 1
ATOM 898 C C . ARG A 1 114 ? -9.400 -18.878 -4.719 1.00 91.88 114 ARG A C 1
ATOM 900 O O . ARG A 1 114 ? -8.596 -19.393 -5.478 1.00 91.88 114 ARG A O 1
ATOM 907 N N . PHE A 1 115 ? -10.714 -18.998 -4.894 1.00 93.56 115 PHE A N 1
ATOM 908 C CA . PHE A 1 115 ? -11.282 -19.848 -5.940 1.00 93.56 115 PHE A CA 1
ATOM 909 C C . PHE A 1 115 ? -10.852 -19.443 -7.361 1.00 93.56 115 PHE A C 1
ATOM 911 O O . PHE A 1 115 ? -10.642 -20.296 -8.224 1.00 93.56 115 PHE A O 1
ATOM 918 N N . ARG A 1 116 ? -10.721 -18.139 -7.633 1.00 92.94 116 ARG A N 1
ATOM 919 C CA . ARG A 1 116 ? -10.212 -17.648 -8.923 1.00 92.94 116 ARG A CA 1
ATOM 920 C C . ARG A 1 116 ? -8.729 -17.959 -9.103 1.00 92.94 116 ARG A C 1
ATOM 922 O O . ARG A 1 116 ? -8.344 -18.350 -10.198 1.00 92.94 116 ARG A O 1
ATOM 929 N N . ILE A 1 117 ? -7.931 -17.807 -8.053 1.00 92.56 117 ILE A N 1
ATOM 930 C CA . ILE A 1 117 ? -6.498 -18.115 -8.045 1.00 92.56 117 ILE A CA 1
ATOM 931 C C . ILE A 1 117 ? -6.271 -19.614 -8.261 1.00 92.56 117 ILE A C 1
ATOM 933 O O . ILE A 1 117 ? -5.483 -19.990 -9.125 1.00 92.56 117 ILE A O 1
ATOM 937 N N . ASP A 1 118 ? -7.025 -20.468 -7.573 1.00 90.56 118 ASP A N 1
ATOM 938 C CA . ASP A 1 118 ? -6.943 -21.922 -7.733 1.00 90.56 118 ASP A CA 1
ATOM 939 C C . ASP A 1 118 ? -7.236 -22.328 -9.187 1.00 90.56 118 ASP A C 1
ATOM 941 O O . ASP A 1 118 ? -6.502 -23.115 -9.783 1.00 90.56 118 ASP A O 1
ATOM 945 N N . LYS A 1 119 ? -8.240 -21.704 -9.822 1.00 92.81 119 LYS A N 1
ATOM 946 C CA . LYS A 1 119 ? -8.526 -21.888 -11.258 1.00 92.81 119 LYS A CA 1
ATOM 947 C C . LYS A 1 119 ? -7.415 -21.400 -12.187 1.00 92.81 119 LYS A C 1
ATOM 949 O O . LYS A 1 119 ? -7.331 -21.878 -13.315 1.00 92.81 119 LYS A O 1
ATOM 954 N N . MET A 1 120 ? -6.608 -20.431 -11.761 1.00 89.94 120 MET A N 1
ATOM 955 C CA . MET A 1 120 ? -5.482 -19.913 -12.542 1.00 89.94 120 MET A CA 1
ATOM 956 C C . MET A 1 120 ? -4.211 -20.761 -12.416 1.00 89.94 120 MET A C 1
ATOM 958 O O . MET A 1 120 ? -3.253 -20.461 -13.122 1.00 89.94 120 MET A O 1
ATOM 962 N N . GLY A 1 121 ? -4.206 -21.805 -11.579 1.00 88.19 121 GLY A N 1
ATOM 963 C CA . GLY A 1 121 ? -3.024 -22.631 -11.312 1.00 88.19 121 GLY A CA 1
ATOM 964 C C . GLY A 1 121 ? -2.355 -22.346 -9.966 1.00 88.19 121 GLY A C 1
ATOM 965 O O . GLY A 1 121 ? -1.225 -22.769 -9.752 1.00 88.19 121 GLY A O 1
ATOM 966 N N . GLY A 1 122 ? -3.040 -21.644 -9.059 1.00 90.00 122 GLY A N 1
ATOM 967 C CA . GLY A 1 122 ? -2.541 -21.326 -7.723 1.00 90.00 122 GLY A CA 1
ATOM 968 C C . GLY A 1 122 ? -1.930 -19.928 -7.610 1.00 90.00 122 GLY A C 1
ATOM 969 O O . GLY A 1 122 ? -1.921 -19.134 -8.554 1.00 90.00 122 GLY A O 1
ATOM 970 N N . TYR A 1 123 ? -1.457 -19.603 -6.404 1.00 90.19 123 TYR A N 1
ATOM 971 C CA . TYR A 1 123 ? -0.983 -18.256 -6.068 1.00 90.19 123 TYR A CA 1
ATOM 972 C C . TYR A 1 123 ? 0.284 -17.860 -6.828 1.00 90.19 123 TYR A C 1
ATOM 974 O O . TYR A 1 123 ? 0.418 -16.709 -7.238 1.00 90.19 123 TYR A O 1
ATOM 982 N N . GLU A 1 124 ? 1.175 -18.818 -7.078 1.00 89.75 124 GLU A N 1
ATOM 983 C CA . GLU A 1 124 ? 2.401 -18.589 -7.840 1.00 89.75 124 GLU A CA 1
ATOM 984 C C . GLU A 1 124 ? 2.097 -18.126 -9.272 1.00 89.75 124 GLU A C 1
ATOM 986 O O . GLU A 1 124 ? 2.623 -17.107 -9.712 1.00 89.75 124 GLU A O 1
ATOM 991 N N . GLU A 1 125 ? 1.170 -18.791 -9.968 1.00 90.38 125 GLU A N 1
ATOM 992 C CA . GLU A 1 125 ? 0.733 -18.386 -11.311 1.00 90.38 125 GLU A CA 1
ATOM 993 C C . GLU A 1 125 ? 0.034 -17.025 -11.316 1.00 90.38 125 GLU A C 1
ATOM 995 O O . GLU A 1 125 ? 0.234 -16.211 -12.223 1.00 90.38 125 GLU A O 1
ATOM 1000 N N . PHE A 1 126 ? -0.768 -16.744 -10.289 1.00 91.19 126 PHE A N 1
ATOM 1001 C CA . PHE A 1 126 ? -1.381 -15.431 -10.125 1.00 91.19 126 PHE A CA 1
ATOM 1002 C C . PHE A 1 126 ? -0.318 -14.327 -9.979 1.00 91.19 126 PHE A C 1
ATOM 1004 O O . PHE A 1 126 ? -0.372 -13.329 -10.701 1.00 91.19 126 PHE A O 1
ATOM 1011 N N . ARG A 1 127 ? 0.688 -14.527 -9.116 1.00 91.12 127 ARG A N 1
ATOM 1012 C CA . ARG A 1 127 ? 1.800 -13.580 -8.930 1.00 91.12 127 ARG A CA 1
ATOM 1013 C C . ARG A 1 127 ? 2.676 -13.462 -10.169 1.00 91.12 127 ARG A C 1
ATOM 1015 O O . ARG A 1 127 ? 3.057 -12.349 -10.519 1.00 91.12 127 ARG A O 1
ATOM 1022 N N . ARG A 1 128 ? 2.936 -14.565 -10.877 1.00 92.00 128 ARG A N 1
ATOM 1023 C CA . ARG A 1 128 ? 3.677 -14.563 -12.147 1.00 92.00 128 ARG A CA 1
ATOM 1024 C C . ARG A 1 128 ? 3.019 -13.634 -13.161 1.00 92.00 128 ARG A C 1
ATOM 1026 O O . ARG A 1 128 ? 3.708 -12.826 -13.772 1.00 92.00 128 ARG A O 1
ATOM 1033 N N . LYS A 1 129 ? 1.690 -13.696 -13.292 1.00 92.00 129 LYS A N 1
ATOM 1034 C CA . LYS A 1 129 ? 0.930 -12.826 -14.204 1.00 92.00 129 LYS A CA 1
ATOM 1035 C C . LYS A 1 129 ? 0.915 -11.360 -13.773 1.00 92.00 129 LYS A C 1
ATOM 1037 O O . LYS A 1 129 ? 1.008 -10.499 -14.644 1.00 92.00 129 LYS A O 1
ATOM 1042 N N . GLU A 1 130 ? 0.798 -11.068 -12.473 1.00 90.81 130 GLU A N 1
ATOM 1043 C CA . GLU A 1 130 ? 0.926 -9.689 -11.962 1.00 90.81 130 GLU A CA 1
ATOM 1044 C C . GLU A 1 130 ? 2.301 -9.112 -12.323 1.00 90.81 130 GLU A C 1
ATOM 1046 O O . GLU A 1 130 ? 2.391 -8.050 -12.936 1.00 90.81 130 GLU A O 1
ATOM 1051 N N . ILE A 1 131 ? 3.362 -9.859 -12.019 1.00 92.62 131 ILE A N 1
ATOM 1052 C CA . ILE A 1 131 ? 4.744 -9.455 -12.277 1.00 92.62 131 ILE A CA 1
ATOM 1053 C C . ILE A 1 131 ? 5.007 -9.295 -13.774 1.00 92.62 131 ILE A C 1
ATOM 1055 O O . ILE A 1 131 ? 5.627 -8.324 -14.189 1.00 92.62 131 ILE A O 1
ATOM 1059 N N . GLU A 1 132 ? 4.528 -10.214 -14.610 1.00 92.94 132 GLU A N 1
ATOM 1060 C CA . GLU A 1 132 ? 4.696 -10.116 -16.060 1.00 92.94 132 GLU A CA 1
ATOM 1061 C C . GLU A 1 132 ? 4.000 -8.867 -16.626 1.00 92.94 132 GLU A C 1
ATOM 1063 O O . GLU A 1 132 ? 4.547 -8.191 -17.495 1.00 92.94 132 GLU A O 1
ATOM 1068 N N . ALA A 1 133 ? 2.823 -8.510 -16.104 1.00 92.44 133 ALA A N 1
ATOM 1069 C CA . ALA A 1 133 ? 2.142 -7.275 -16.485 1.00 92.44 133 ALA A CA 1
ATOM 1070 C C . ALA A 1 133 ? 2.926 -6.022 -16.053 1.00 92.44 133 ALA A C 1
ATOM 1072 O O . ALA A 1 133 ? 3.005 -5.058 -16.817 1.00 92.44 133 ALA A O 1
ATOM 1073 N N . GLU A 1 134 ? 3.535 -6.033 -14.866 1.00 90.56 134 GLU A N 1
ATOM 1074 C CA . GLU A 1 134 ? 4.399 -4.943 -14.401 1.00 90.56 134 GLU A CA 1
ATOM 1075 C C . GLU A 1 134 ? 5.696 -4.842 -15.213 1.00 90.56 134 GLU A C 1
ATOM 1077 O O . GLU A 1 134 ? 6.076 -3.737 -15.605 1.00 90.56 134 GLU A O 1
ATOM 1082 N N . LYS A 1 135 ? 6.328 -5.973 -15.553 1.00 91.81 135 LYS A N 1
ATOM 1083 C CA . LYS A 1 135 ? 7.504 -6.018 -16.436 1.00 91.81 135 LYS A CA 1
ATOM 1084 C C . LYS A 1 135 ? 7.196 -5.413 -17.804 1.00 91.81 135 LYS A C 1
ATOM 1086 O O . LYS A 1 135 ? 7.919 -4.520 -18.236 1.00 91.81 135 LYS A O 1
ATOM 1091 N N . ARG A 1 136 ? 6.070 -5.794 -18.420 1.00 90.56 136 ARG A N 1
ATOM 1092 C CA . ARG A 1 136 ? 5.624 -5.210 -19.698 1.00 90.56 136 ARG A CA 1
ATOM 1093 C C . ARG A 1 136 ? 5.351 -3.713 -19.601 1.00 90.56 136 ARG A C 1
ATOM 1095 O O . ARG A 1 136 ? 5.615 -2.974 -20.542 1.00 90.56 136 ARG A O 1
ATOM 1102 N N . LYS A 1 137 ? 4.815 -3.242 -18.472 1.00 90.19 137 LYS A N 1
ATOM 1103 C CA . LYS A 1 137 ? 4.590 -1.807 -18.251 1.00 90.19 137 LYS A CA 1
ATOM 1104 C C . LYS A 1 137 ? 5.911 -1.040 -18.182 1.00 90.19 137 LYS A C 1
ATOM 1106 O O . LYS A 1 137 ? 5.998 0.046 -18.744 1.00 90.19 137 LYS A O 1
ATOM 1111 N N . ILE A 1 138 ? 6.910 -1.595 -17.498 1.00 88.38 138 ILE A N 1
ATOM 1112 C CA . ILE A 1 138 ? 8.264 -1.036 -17.440 1.00 88.38 138 ILE A CA 1
ATOM 1113 C C . ILE A 1 138 ? 8.878 -1.026 -18.843 1.00 88.38 138 ILE A C 1
ATOM 1115 O O . ILE A 1 138 ? 9.306 0.029 -19.293 1.00 88.38 138 ILE A O 1
ATOM 1119 N N . GLU A 1 139 ? 8.857 -2.152 -19.558 1.00 88.06 139 GLU A N 1
ATOM 1120 C CA . GLU A 1 139 ? 9.336 -2.243 -20.948 1.00 88.06 139 GLU A CA 1
ATOM 1121 C C . GLU A 1 139 ? 8.713 -1.171 -21.831 1.00 88.06 139 GLU A C 1
ATOM 1123 O O . GLU A 1 139 ? 9.436 -0.399 -22.441 1.00 88.06 139 GLU A O 1
ATOM 1128 N N . TYR A 1 140 ? 7.389 -1.033 -21.811 1.00 87.12 140 TYR A N 1
ATOM 1129 C CA . TYR A 1 140 ? 6.706 -0.007 -22.593 1.00 87.12 140 TYR A CA 1
ATOM 1130 C C . TYR A 1 140 ? 7.149 1.423 -22.233 1.00 87.12 140 TYR A C 1
ATOM 1132 O O . TYR A 1 140 ? 7.306 2.267 -23.107 1.00 87.12 140 TYR A O 1
ATOM 1140 N N . GLN A 1 141 ? 7.368 1.719 -20.949 1.00 83.94 141 GLN A N 1
ATOM 1141 C CA . GLN A 1 141 ? 7.813 3.051 -20.525 1.00 83.94 141 GLN A CA 1
ATOM 1142 C C . GLN A 1 141 ? 9.237 3.379 -20.984 1.00 83.94 141 GLN A C 1
ATOM 1144 O O . GLN A 1 141 ? 9.508 4.531 -21.320 1.00 83.94 141 GLN A O 1
ATOM 1149 N N . PHE A 1 142 ? 10.134 2.392 -20.983 1.00 81.81 142 PHE A N 1
ATOM 1150 C CA . PHE A 1 142 ? 11.541 2.597 -21.324 1.00 81.81 142 PHE A CA 1
ATOM 1151 C C . PHE A 1 142 ? 11.810 2.457 -22.824 1.00 81.81 142 PHE A C 1
ATOM 1153 O O . PHE A 1 142 ? 12.508 3.296 -23.382 1.00 81.81 142 PHE A O 1
ATOM 1160 N N . ASP A 1 143 ? 11.222 1.463 -23.483 1.00 78.25 143 ASP A N 1
ATOM 1161 C CA . ASP A 1 143 ? 11.540 1.129 -24.871 1.00 78.25 143 ASP A CA 1
ATOM 1162 C C . ASP A 1 143 ? 10.834 2.093 -25.854 1.00 78.25 143 ASP A C 1
ATOM 1164 O O . ASP A 1 143 ? 11.451 2.541 -26.815 1.00 78.25 143 ASP A O 1
ATOM 1168 N N . ASP A 1 144 ? 9.583 2.497 -25.585 1.00 74.75 144 ASP A N 1
ATOM 1169 C CA . ASP A 1 144 ? 8.821 3.411 -26.463 1.00 74.75 144 ASP A CA 1
ATOM 1170 C C . ASP A 1 144 ? 8.964 4.894 -26.075 1.00 74.75 144 ASP A C 1
ATOM 1172 O O . ASP A 1 144 ? 8.812 5.781 -26.912 1.00 74.75 144 ASP A O 1
ATOM 1176 N N . GLY A 1 145 ? 9.220 5.204 -24.803 1.00 76.81 145 GLY A N 1
ATOM 1177 C CA . GLY A 1 145 ? 9.306 6.591 -24.335 1.00 76.81 145 GLY A CA 1
ATOM 1178 C C . GLY A 1 145 ? 10.687 7.202 -24.549 1.00 76.81 145 GLY A C 1
ATOM 1179 O O . GLY A 1 145 ? 10.819 8.256 -25.168 1.00 76.81 145 GLY A O 1
ATOM 1180 N N . LEU A 1 146 ? 11.715 6.524 -24.036 1.00 81.50 146 LEU A N 1
ATOM 1181 C CA . LEU A 1 146 ? 13.068 7.069 -23.951 1.00 81.50 146 LEU A CA 1
ATOM 1182 C C . LEU A 1 146 ? 13.782 7.050 -25.304 1.00 81.50 146 LEU A C 1
ATOM 1184 O O . LEU A 1 146 ? 14.387 8.049 -25.682 1.00 81.50 146 LEU A O 1
ATOM 1188 N N . GLN A 1 147 ? 13.686 5.942 -26.044 1.00 81.44 147 GLN A N 1
ATOM 1189 C CA . GLN A 1 147 ? 14.364 5.807 -27.335 1.00 81.44 147 GLN A CA 1
ATOM 1190 C C . GLN A 1 147 ? 13.826 6.820 -28.351 1.00 81.44 147 GLN A C 1
ATOM 1192 O O . GLN A 1 147 ? 14.595 7.554 -28.963 1.00 81.44 147 GLN A O 1
ATOM 1197 N N . ASN A 1 148 ? 12.498 6.944 -28.447 1.00 83.75 148 ASN A N 1
ATOM 1198 C CA . ASN A 1 148 ? 11.862 7.921 -29.328 1.00 83.75 148 ASN A CA 1
ATOM 1199 C C . ASN A 1 148 ? 12.197 9.369 -28.928 1.00 83.75 148 ASN A C 1
ATOM 1201 O O . ASN A 1 148 ? 12.354 10.224 -29.796 1.00 83.75 148 ASN A O 1
ATOM 1205 N N . GLU A 1 149 ? 12.307 9.681 -27.633 1.00 84.31 149 GLU A N 1
ATOM 1206 C CA . GLU A 1 149 ? 12.717 11.015 -27.177 1.00 84.31 149 GLU A CA 1
ATOM 1207 C C . GLU A 1 149 ? 14.164 11.329 -27.582 1.00 84.31 149 GLU A C 1
ATOM 1209 O O . GLU A 1 149 ? 14.434 12.411 -28.105 1.00 84.31 149 GLU A O 1
ATOM 1214 N N . ILE A 1 150 ? 15.079 10.374 -27.405 1.00 85.31 150 ILE A N 1
ATOM 1215 C CA . ILE A 1 150 ? 16.491 10.528 -27.773 1.00 85.31 150 ILE A CA 1
ATOM 1216 C C . ILE A 1 150 ? 16.644 10.681 -29.287 1.00 85.31 150 ILE A C 1
ATOM 1218 O O . ILE A 1 150 ? 17.308 11.618 -29.730 1.00 85.31 150 ILE A O 1
ATOM 1222 N N . ASP A 1 151 ? 15.982 9.836 -30.075 1.00 85.38 151 ASP A N 1
ATOM 1223 C CA . ASP A 1 151 ? 16.042 9.896 -31.537 1.00 85.38 151 ASP A CA 1
ATOM 1224 C C . ASP A 1 151 ? 15.505 11.242 -32.057 1.00 85.38 151 ASP A C 1
ATOM 1226 O O . ASP A 1 151 ? 16.152 11.894 -32.876 1.00 85.38 151 ASP A O 1
ATOM 1230 N N . ASN A 1 152 ? 14.393 11.739 -31.501 1.00 87.56 152 ASN A N 1
ATOM 1231 C CA . ASN A 1 152 ? 13.845 13.055 -31.851 1.00 87.56 152 ASN A CA 1
ATOM 1232 C C . ASN A 1 152 ? 14.803 14.212 -31.521 1.00 87.56 152 ASN A C 1
ATOM 1234 O O . ASN A 1 152 ? 14.889 15.183 -32.277 1.00 87.56 152 ASN A O 1
ATOM 1238 N N . ILE A 1 153 ? 15.520 14.134 -30.396 1.00 85.81 153 ILE A N 1
ATOM 1239 C CA . ILE A 1 153 ? 16.498 15.156 -30.004 1.00 85.81 153 ILE A CA 1
ATOM 1240 C C . ILE A 1 153 ? 17.713 15.114 -30.933 1.00 85.81 153 ILE A C 1
ATOM 1242 O O . ILE A 1 153 ? 18.152 16.166 -31.402 1.00 85.81 153 ILE A O 1
ATOM 1246 N N . LEU A 1 154 ? 18.232 13.924 -31.240 1.00 85.56 154 LEU A N 1
ATOM 1247 C CA . LEU A 1 154 ? 19.367 13.748 -32.150 1.00 85.56 154 LEU A CA 1
ATOM 1248 C C . LEU A 1 154 ? 19.030 14.169 -33.587 1.00 85.56 154 LEU A C 1
ATOM 1250 O O . LEU A 1 154 ? 19.910 14.627 -34.323 1.00 85.56 154 LEU A O 1
ATOM 1254 N N . ASP A 1 155 ? 17.759 14.071 -33.979 1.00 87.25 155 ASP A N 1
ATOM 1255 C CA . ASP A 1 155 ? 17.289 14.537 -35.278 1.00 87.25 155 ASP A CA 1
ATOM 1256 C C . ASP A 1 155 ? 16.931 16.023 -35.347 1.00 87.25 155 ASP A C 1
ATOM 1258 O O . ASP A 1 155 ? 16.788 16.553 -36.458 1.00 87.25 155 ASP A O 1
ATOM 1262 N N . SER A 1 156 ? 16.849 16.707 -34.204 1.00 89.44 156 SER A N 1
ATOM 1263 C CA . SER A 1 156 ? 16.502 18.125 -34.135 1.00 89.44 156 SER A CA 1
ATOM 1264 C C . SER A 1 156 ? 17.525 19.020 -34.846 1.00 89.44 156 SER A C 1
ATOM 1266 O O . SER A 1 156 ? 18.736 18.774 -34.850 1.00 89.44 156 SER A O 1
ATOM 1268 N N . GLU A 1 157 ? 17.034 20.108 -35.446 1.00 82.75 157 GLU A N 1
ATOM 1269 C CA . GLU A 1 157 ? 17.897 21.121 -36.068 1.00 82.75 157 GLU A CA 1
ATOM 1270 C C . GLU A 1 157 ? 18.812 21.801 -35.037 1.00 82.75 157 GLU A C 1
ATOM 1272 O O . GLU A 1 157 ? 19.935 22.173 -35.367 1.00 82.75 157 GLU A O 1
ATOM 1277 N N . GLU A 1 158 ? 18.364 21.899 -33.781 1.00 83.44 158 GLU A N 1
ATOM 1278 C CA . GLU A 1 158 ? 19.137 22.449 -32.664 1.00 83.44 158 GLU A CA 1
ATOM 1279 C C . GLU A 1 158 ? 20.371 21.593 -32.354 1.00 83.44 158 GLU A C 1
ATOM 1281 O O . GLU A 1 158 ? 21.472 22.128 -32.245 1.00 83.44 158 GLU A O 1
ATOM 1286 N N . PHE A 1 159 ? 20.220 20.266 -32.307 1.00 87.62 159 PHE A N 1
ATOM 1287 C CA . PHE A 1 159 ? 21.343 19.352 -32.105 1.00 87.62 159 PHE A CA 1
ATOM 1288 C C . PHE A 1 159 ? 22.330 19.381 -33.281 1.00 87.62 159 PHE A C 1
ATOM 1290 O O . PHE A 1 159 ? 23.544 19.432 -33.086 1.00 87.62 159 PHE A O 1
ATOM 1297 N N . LYS A 1 160 ? 21.819 19.409 -34.518 1.00 86.81 160 LYS A N 1
ATOM 1298 C CA . LYS A 1 160 ? 22.644 19.438 -35.741 1.00 86.81 160 LYS A CA 1
ATOM 1299 C C . LYS A 1 160 ? 23.411 20.757 -35.918 1.00 86.81 160 LYS A C 1
ATOM 1301 O O . LYS A 1 160 ? 24.435 20.767 -36.599 1.00 86.81 160 LYS A O 1
ATOM 1306 N N . ALA A 1 161 ? 22.938 21.847 -35.311 1.00 88.06 161 ALA A N 1
ATOM 1307 C CA . ALA A 1 161 ? 23.595 23.154 -35.324 1.00 88.06 161 ALA A CA 1
ATOM 1308 C C . ALA A 1 161 ? 24.726 23.298 -34.284 1.00 88.06 161 ALA A C 1
ATOM 1310 O O . ALA A 1 161 ? 25.480 24.273 -34.347 1.00 88.06 161 ALA A O 1
ATOM 1311 N N . LEU A 1 162 ? 24.861 22.356 -33.341 1.00 87.62 162 LEU A N 1
ATOM 1312 C CA . LEU A 1 162 ? 25.929 22.376 -32.339 1.00 87.62 162 LEU A CA 1
ATOM 1313 C C . LEU A 1 162 ? 27.310 22.099 -32.967 1.00 87.62 162 LEU A C 1
ATOM 1315 O O . LEU A 1 162 ? 27.402 21.376 -33.963 1.00 87.62 162 LEU A O 1
ATOM 1319 N N . PRO A 1 163 ? 28.402 22.619 -32.377 1.00 91.44 163 PRO A N 1
ATOM 1320 C CA . PRO A 1 163 ? 29.763 22.192 -32.692 1.00 91.44 163 PRO A CA 1
ATOM 1321 C C . PRO A 1 163 ? 29.935 20.671 -32.575 1.00 91.44 163 PRO A C 1
ATOM 1323 O O . PRO A 1 163 ? 29.288 20.022 -31.759 1.00 91.44 163 PRO A O 1
ATOM 1326 N N . ILE A 1 164 ? 30.839 20.098 -33.372 1.00 89.25 164 ILE A N 1
ATOM 1327 C CA . ILE A 1 164 ? 31.064 18.641 -33.416 1.00 89.25 164 ILE A CA 1
ATOM 1328 C C . ILE A 1 164 ? 31.463 18.093 -32.039 1.00 89.25 164 ILE A C 1
ATOM 1330 O O . ILE A 1 164 ? 30.964 17.044 -31.641 1.00 89.25 164 ILE A O 1
ATOM 1334 N N . ASP A 1 165 ? 32.308 18.818 -31.306 1.00 88.62 165 ASP A N 1
ATOM 1335 C CA . ASP A 1 165 ? 32.748 18.421 -29.964 1.00 88.62 165 ASP A CA 1
ATOM 1336 C C . ASP A 1 165 ? 31.558 18.349 -28.984 1.00 88.62 165 ASP A C 1
ATOM 1338 O O . ASP A 1 165 ? 31.411 17.366 -28.257 1.00 88.62 165 ASP A O 1
ATOM 1342 N N . ASP A 1 166 ? 30.639 19.319 -29.051 1.00 86.56 166 ASP A N 1
ATOM 1343 C CA . ASP A 1 166 ? 29.433 19.365 -28.213 1.00 86.56 166 ASP A CA 1
ATOM 1344 C C . ASP A 1 166 ? 28.421 18.270 -28.601 1.00 86.56 166 ASP A C 1
ATOM 1346 O O . ASP A 1 166 ? 27.750 17.701 -27.737 1.00 86.56 166 ASP A O 1
ATOM 1350 N N . GLN A 1 167 ? 28.317 17.925 -29.892 1.00 87.31 167 GLN A N 1
ATOM 1351 C CA . GLN A 1 167 ? 27.477 16.811 -30.356 1.00 87.31 167 GLN A CA 1
ATOM 1352 C C . GLN A 1 167 ? 27.969 15.460 -29.824 1.00 87.31 167 GLN A C 1
ATOM 1354 O O . GLN A 1 167 ? 27.150 14.583 -29.540 1.00 87.31 167 GLN A O 1
ATOM 1359 N N . ILE A 1 168 ? 29.289 15.277 -29.711 1.00 89.50 168 ILE A N 1
ATOM 1360 C CA . ILE A 1 168 ? 29.894 14.055 -29.165 1.00 89.50 168 ILE A CA 1
ATOM 1361 C C . ILE A 1 168 ? 29.585 13.952 -27.671 1.00 89.50 168 ILE A C 1
ATOM 1363 O O . ILE A 1 168 ? 29.005 12.952 -27.254 1.00 89.50 168 ILE A O 1
ATOM 1367 N N . GLU A 1 169 ? 29.862 15.001 -26.891 1.00 88.81 169 GLU A N 1
ATOM 1368 C CA . GLU A 1 169 ? 29.578 15.012 -25.446 1.00 88.81 169 GLU A CA 1
ATOM 1369 C C . GLU A 1 169 ? 28.083 14.780 -25.159 1.00 88.81 169 GLU A C 1
ATOM 1371 O O . GLU A 1 169 ? 27.697 14.088 -24.215 1.00 88.81 169 GLU A O 1
ATOM 1376 N N . TYR A 1 170 ? 27.204 15.348 -25.983 1.00 87.69 170 TYR A N 1
ATOM 1377 C CA . TYR A 1 170 ? 25.764 15.191 -25.812 1.00 87.69 170 TYR A CA 1
ATOM 1378 C C . TYR A 1 170 ? 25.278 13.774 -26.156 1.00 87.69 170 TYR A C 1
ATOM 1380 O O . TYR A 1 170 ? 24.399 13.256 -25.464 1.00 87.69 170 TYR A O 1
ATOM 1388 N N . LYS A 1 171 ? 25.863 13.119 -27.169 1.00 88.94 171 LYS A N 1
ATOM 1389 C CA . LYS A 1 171 ? 25.607 11.695 -27.451 1.00 88.94 171 LYS A CA 1
ATOM 1390 C C . LYS A 1 171 ? 26.067 10.814 -26.299 1.00 88.94 171 LYS A C 1
ATOM 1392 O O . LYS A 1 171 ? 25.278 10.000 -25.837 1.00 88.94 171 LYS A O 1
ATOM 1397 N N . GLU A 1 172 ? 27.267 11.050 -25.772 1.00 90.31 172 GLU A N 1
ATOM 1398 C CA . GLU A 1 172 ? 27.780 10.323 -24.603 1.00 90.31 172 GLU A CA 1
ATOM 1399 C C . GLU A 1 172 ? 26.829 10.454 -23.402 1.00 90.31 172 GLU A C 1
ATOM 1401 O O . GLU A 1 172 ? 26.478 9.456 -22.777 1.00 90.31 172 GLU A O 1
ATOM 1406 N N . LYS A 1 173 ? 26.299 11.655 -23.132 1.00 88.81 173 LYS A N 1
ATOM 1407 C CA . LYS A 1 173 ? 25.295 11.867 -22.070 1.00 88.81 173 LYS A CA 1
ATOM 1408 C C . LYS A 1 173 ? 23.973 11.138 -22.313 1.00 88.81 173 LYS A C 1
ATOM 1410 O O . LYS A 1 173 ? 23.311 10.749 -21.350 1.00 88.81 173 LYS A O 1
ATOM 1415 N N . MET A 1 174 ? 23.531 11.012 -23.563 1.00 88.31 174 MET A N 1
ATOM 1416 C CA . MET A 1 174 ? 22.310 10.265 -23.886 1.00 88.31 174 MET A CA 1
ATOM 1417 C C . MET A 1 174 ? 22.537 8.758 -23.775 1.00 88.31 174 MET A C 1
ATOM 1419 O O . MET A 1 174 ? 21.699 8.073 -23.190 1.00 88.31 174 MET A O 1
ATOM 1423 N N . ASP A 1 175 ? 23.694 8.266 -24.210 1.00 88.50 175 ASP A N 1
ATOM 1424 C CA . ASP A 1 175 ? 24.098 6.870 -24.036 1.00 88.50 175 ASP A CA 1
ATOM 1425 C C . ASP A 1 175 ? 24.212 6.508 -22.546 1.00 88.50 175 ASP A C 1
ATOM 1427 O O . ASP A 1 175 ? 23.702 5.474 -22.116 1.00 88.50 175 ASP A O 1
ATOM 1431 N N . GLU A 1 176 ? 24.783 7.389 -21.718 1.00 90.19 176 GLU A N 1
ATOM 1432 C CA . GLU A 1 176 ? 24.805 7.224 -20.259 1.00 90.19 176 GLU A CA 1
ATOM 1433 C C . GLU A 1 176 ? 23.391 7.149 -19.663 1.00 90.19 176 GLU A C 1
ATOM 1435 O O . GLU A 1 176 ? 23.135 6.337 -18.771 1.00 90.19 176 GLU A O 1
ATOM 1440 N N . LYS A 1 177 ? 22.445 7.965 -20.146 1.00 87.06 177 LYS A N 1
ATOM 1441 C CA . LYS A 1 177 ? 21.044 7.909 -19.694 1.00 87.06 177 LYS A CA 1
ATOM 1442 C C . LYS A 1 177 ? 20.362 6.604 -20.089 1.00 87.06 177 LYS A C 1
ATOM 1444 O O . LYS A 1 177 ? 19.619 6.061 -19.271 1.00 87.06 177 LYS A O 1
ATOM 1449 N N . ILE A 1 178 ? 20.613 6.100 -21.299 1.00 88.19 178 ILE A N 1
ATOM 1450 C CA . ILE A 1 178 ? 20.106 4.796 -21.748 1.00 88.19 178 ILE A CA 1
ATOM 1451 C C . ILE A 1 178 ? 20.655 3.701 -20.835 1.00 88.19 178 ILE A C 1
ATOM 1453 O O . ILE A 1 178 ? 19.877 2.939 -20.266 1.00 88.19 178 ILE A O 1
ATOM 1457 N N . GLN A 1 179 ? 21.966 3.685 -20.593 1.00 89.38 179 GLN A N 1
ATOM 1458 C CA . GLN A 1 179 ? 22.598 2.701 -19.709 1.00 89.38 179 GLN A CA 1
ATOM 1459 C C . GLN A 1 179 ? 22.035 2.762 -18.282 1.00 89.38 179 GLN A C 1
ATOM 1461 O O . GLN A 1 179 ? 21.720 1.731 -17.689 1.00 89.38 179 GLN A O 1
ATOM 1466 N N . GLN A 1 180 ? 21.832 3.960 -17.726 1.00 89.25 180 GLN A N 1
ATOM 1467 C CA . GLN A 1 180 ? 21.214 4.122 -16.404 1.00 89.25 180 GLN A CA 1
ATOM 1468 C C . GLN A 1 180 ? 19.765 3.614 -16.368 1.00 89.25 180 GLN A C 1
ATOM 1470 O O . GLN A 1 180 ? 19.343 3.009 -15.376 1.00 89.25 180 GLN A O 1
ATOM 1475 N N . ALA A 1 181 ? 18.996 3.848 -17.432 1.00 87.00 181 ALA A N 1
ATOM 1476 C CA . ALA A 1 181 ? 17.629 3.358 -17.564 1.00 87.00 181 ALA A CA 1
ATOM 1477 C C . ALA A 1 181 ? 17.580 1.825 -17.689 1.00 87.00 181 ALA A C 1
ATOM 1479 O O . ALA A 1 181 ? 16.769 1.180 -17.019 1.00 87.00 181 ALA A O 1
ATOM 1480 N N . GLU A 1 182 ? 18.484 1.228 -18.466 1.00 88.69 182 GLU A N 1
ATOM 1481 C CA . GLU A 1 182 ? 18.643 -0.224 -18.587 1.00 88.69 182 GLU A CA 1
ATOM 1482 C C . GLU A 1 182 ? 19.054 -0.863 -17.258 1.00 88.69 182 GLU A C 1
ATOM 1484 O O . GLU A 1 182 ? 18.449 -1.848 -16.824 1.00 88.69 182 GLU A O 1
ATOM 1489 N N . GLU A 1 183 ? 20.019 -0.273 -16.549 1.00 91.31 183 GLU A N 1
ATOM 1490 C CA . GLU A 1 183 ? 20.398 -0.717 -15.209 1.00 91.31 183 GLU A CA 1
ATOM 1491 C C . GLU A 1 183 ? 19.220 -0.656 -14.235 1.00 91.31 183 GLU A C 1
ATOM 1493 O O . GLU A 1 183 ? 19.043 -1.551 -13.402 1.00 91.31 183 GLU A O 1
ATOM 1498 N N . TYR A 1 184 ? 18.415 0.406 -14.302 1.00 88.81 184 TYR A N 1
ATOM 1499 C CA . TYR A 1 184 ? 17.218 0.533 -13.481 1.00 88.81 184 TYR A CA 1
ATOM 1500 C C . TYR A 1 184 ? 16.196 -0.557 -13.824 1.00 88.81 184 TYR A C 1
ATOM 1502 O O . TYR A 1 184 ? 15.710 -1.228 -12.910 1.00 88.81 184 TYR A O 1
ATOM 1510 N N . LYS A 1 185 ? 15.914 -0.783 -15.114 1.00 89.50 185 LYS A N 1
ATOM 1511 C CA . LYS A 1 185 ? 15.031 -1.855 -15.610 1.00 89.50 185 LYS A CA 1
ATOM 1512 C C . LYS A 1 185 ? 15.492 -3.219 -15.093 1.00 89.50 185 LYS A C 1
ATOM 1514 O O . LYS A 1 185 ? 14.696 -3.942 -14.492 1.00 89.50 185 LYS A O 1
ATOM 1519 N N . LEU A 1 186 ? 16.785 -3.524 -15.211 1.00 90.62 186 LEU A N 1
ATOM 1520 C CA . LEU A 1 186 ? 17.373 -4.779 -14.737 1.00 90.62 186 LEU A CA 1
ATOM 1521 C C . LEU A 1 186 ? 17.235 -4.941 -13.216 1.00 90.62 186 LEU A C 1
ATOM 1523 O O . LEU A 1 186 ? 16.798 -5.991 -12.744 1.00 90.62 186 LEU A O 1
ATOM 1527 N N . LYS A 1 187 ? 17.522 -3.886 -12.440 1.00 92.50 187 LYS A N 1
ATOM 1528 C CA . LYS A 1 187 ? 17.354 -3.886 -10.974 1.00 92.50 187 LYS A CA 1
ATOM 1529 C C . LYS A 1 187 ? 15.897 -4.109 -10.563 1.00 92.50 187 LYS A C 1
ATOM 1531 O O . LYS A 1 187 ? 15.650 -4.762 -9.550 1.00 92.50 187 LYS A O 1
ATOM 1536 N N . GLN A 1 188 ? 14.925 -3.572 -11.304 1.00 90.31 188 GLN A N 1
ATOM 1537 C CA . GLN A 1 188 ? 13.505 -3.830 -11.032 1.00 90.31 188 GLN A CA 1
ATOM 1538 C C . GLN A 1 188 ? 13.115 -5.266 -11.383 1.00 90.31 188 GLN A C 1
ATOM 1540 O O . GLN A 1 188 ? 12.419 -5.917 -10.608 1.00 90.31 188 GLN A O 1
ATOM 1545 N N . PHE A 1 189 ? 13.609 -5.795 -12.500 1.00 90.38 189 PHE A N 1
ATOM 1546 C CA . PHE A 1 189 ? 13.327 -7.173 -12.899 1.00 90.38 189 PHE A CA 1
ATOM 1547 C C . PHE A 1 189 ? 13.894 -8.177 -11.899 1.00 90.38 189 PHE A C 1
ATOM 1549 O O . PHE A 1 189 ? 13.186 -9.102 -11.509 1.00 90.38 189 PHE A O 1
ATOM 1556 N N . GLU A 1 190 ? 15.104 -7.938 -11.393 1.00 93.12 190 GLU A N 1
ATOM 1557 C CA . GLU A 1 190 ? 15.706 -8.772 -10.353 1.00 93.12 190 GLU A CA 1
ATOM 1558 C C . GLU A 1 190 ? 14.894 -8.742 -9.045 1.00 93.12 190 GLU A C 1
ATOM 1560 O O . GLU A 1 190 ? 14.739 -9.768 -8.378 1.00 93.12 190 GLU A O 1
ATOM 1565 N N . LYS A 1 191 ? 14.338 -7.581 -8.666 1.00 91.56 191 LYS A N 1
ATOM 1566 C CA . LYS A 1 191 ? 13.426 -7.486 -7.511 1.00 91.56 191 LYS A CA 1
ATOM 1567 C C . LYS A 1 191 ? 12.169 -8.313 -7.734 1.00 91.56 191 LYS A C 1
ATOM 1569 O O . LYS A 1 191 ? 11.790 -9.073 -6.847 1.00 91.56 191 LYS A O 1
ATOM 1574 N N . PHE A 1 192 ? 11.563 -8.212 -8.911 1.00 89.88 192 PHE A N 1
ATOM 1575 C CA . PHE A 1 192 ? 10.384 -8.999 -9.243 1.00 89.88 192 PHE A CA 1
ATOM 1576 C C . PHE A 1 192 ? 10.662 -10.504 -9.255 1.00 89.88 192 PHE A C 1
ATOM 1578 O O . PHE A 1 192 ? 9.855 -11.275 -8.743 1.00 89.88 192 PHE A O 1
ATOM 1585 N N . ASP A 1 193 ? 11.816 -10.942 -9.753 1.00 89.56 193 ASP A N 1
ATOM 1586 C CA . ASP A 1 193 ? 12.183 -12.361 -9.731 1.00 89.56 193 ASP A CA 1
ATOM 1587 C C . ASP A 1 193 ? 12.383 -12.871 -8.295 1.00 89.56 193 ASP A C 1
ATOM 1589 O O . ASP A 1 193 ? 11.939 -13.971 -7.955 1.00 89.56 193 ASP A O 1
ATOM 1593 N N . LYS A 1 194 ? 12.957 -12.045 -7.408 1.00 90.38 194 LYS A N 1
ATOM 1594 C CA . LYS A 1 194 ? 13.031 -12.338 -5.965 1.00 90.38 194 LYS A CA 1
ATOM 1595 C C . LYS A 1 194 ? 11.645 -12.411 -5.324 1.00 90.38 194 LYS A C 1
ATOM 1597 O O . LYS A 1 194 ? 11.402 -13.289 -4.498 1.00 90.38 194 LYS A O 1
ATOM 1602 N N . GLU A 1 195 ? 10.732 -11.513 -5.683 1.00 86.94 195 GLU A N 1
ATOM 1603 C CA . GLU A 1 195 ? 9.347 -11.555 -5.202 1.00 86.94 195 GLU A CA 1
ATOM 1604 C C . GLU A 1 195 ? 8.611 -12.815 -5.663 1.00 86.94 195 GLU A C 1
ATOM 1606 O O . GLU A 1 195 ? 7.897 -13.424 -4.865 1.00 86.94 195 GLU A O 1
ATOM 1611 N N . LEU A 1 196 ? 8.811 -13.236 -6.913 1.00 88.44 196 LEU A N 1
ATOM 1612 C CA . LEU A 1 196 ? 8.215 -14.460 -7.442 1.00 88.44 196 LEU A CA 1
ATOM 1613 C C . LEU A 1 196 ? 8.770 -15.700 -6.732 1.00 88.44 196 LEU A C 1
ATOM 1615 O O . LEU A 1 196 ? 7.998 -16.551 -6.295 1.00 88.44 196 LEU A O 1
ATOM 1619 N N . ALA A 1 197 ? 10.089 -15.763 -6.526 1.00 88.00 197 ALA A N 1
ATOM 1620 C CA . ALA A 1 197 ? 10.723 -16.834 -5.759 1.00 88.00 197 ALA A CA 1
ATOM 1621 C C . ALA A 1 197 ? 10.190 -16.895 -4.318 1.00 88.00 197 ALA A C 1
ATOM 1623 O O . ALA A 1 197 ? 9.910 -17.973 -3.797 1.00 88.00 197 ALA A O 1
ATOM 1624 N N . ASN A 1 198 ? 9.974 -15.735 -3.691 1.00 85.31 198 ASN A N 1
ATOM 1625 C CA . ASN A 1 198 ? 9.370 -15.645 -2.365 1.00 85.31 198 ASN A CA 1
ATOM 1626 C C . ASN A 1 198 ? 7.895 -16.063 -2.341 1.00 85.31 198 ASN A C 1
ATOM 1628 O O . ASN A 1 198 ? 7.413 -16.422 -1.268 1.00 85.31 198 ASN A O 1
ATOM 1632 N N . ALA A 1 199 ? 7.172 -15.970 -3.457 1.00 84.06 199 ALA A N 1
ATOM 1633 C CA . ALA A 1 199 ? 5.771 -16.373 -3.566 1.00 84.06 199 ALA A CA 1
ATOM 1634 C C . ALA A 1 199 ? 5.597 -17.869 -3.875 1.00 84.06 199 ALA A C 1
ATOM 1636 O O . ALA A 1 199 ? 4.499 -18.398 -3.689 1.00 84.06 199 ALA A O 1
ATOM 1637 N N . SER A 1 200 ? 6.658 -18.555 -4.314 1.00 82.94 200 SER A N 1
ATOM 1638 C CA . SER A 1 200 ? 6.593 -19.984 -4.612 1.00 82.94 200 SER A CA 1
ATOM 1639 C C . SER A 1 200 ? 6.207 -20.789 -3.369 1.00 82.94 200 SER A C 1
ATOM 1641 O O . SER A 1 200 ? 6.705 -20.551 -2.264 1.00 8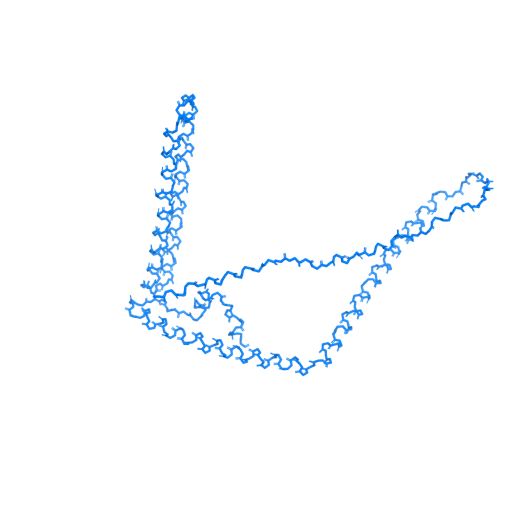2.94 200 SER A O 1
ATOM 1643 N N . ASN A 1 201 ? 5.279 -21.730 -3.549 1.00 79.06 201 ASN A N 1
ATOM 1644 C CA . ASN A 1 201 ? 4.673 -22.556 -2.494 1.00 79.06 201 ASN A CA 1
ATOM 1645 C C . ASN A 1 201 ? 3.942 -21.795 -1.367 1.00 79.06 201 ASN A C 1
ATOM 1647 O O . ASN A 1 201 ? 3.651 -22.390 -0.327 1.00 79.06 201 ASN A O 1
ATOM 1651 N N . LYS A 1 202 ? 3.622 -20.507 -1.537 1.00 86.06 202 LYS A N 1
ATOM 1652 C CA . LYS A 1 202 ? 2.775 -19.765 -0.588 1.00 86.06 202 LYS A CA 1
ATOM 1653 C C . LYS A 1 202 ? 1.323 -19.723 -1.050 1.00 86.06 202 LYS A C 1
ATOM 1655 O O . LYS A 1 202 ? 1.031 -19.798 -2.239 1.00 86.06 202 LYS A O 1
ATOM 1660 N N . GLU A 1 203 ? 0.411 -19.572 -0.096 1.00 87.06 203 GLU A N 1
ATOM 1661 C CA . GLU A 1 203 ? -0.994 -19.262 -0.364 1.00 87.06 203 GLU A CA 1
ATOM 1662 C C . GLU A 1 203 ? -1.254 -17.771 -0.137 1.00 87.06 203 GLU A C 1
ATOM 1664 O O . GLU A 1 203 ? -0.586 -17.138 0.682 1.00 87.06 203 GLU A O 1
ATOM 1669 N N . LEU A 1 204 ? -2.266 -17.233 -0.823 1.00 88.69 204 LEU A N 1
ATOM 1670 C CA . LEU A 1 204 ? -2.755 -15.884 -0.564 1.00 88.69 204 LEU A CA 1
ATOM 1671 C C . LEU A 1 204 ? -3.221 -15.772 0.895 1.00 88.69 204 LEU A C 1
ATOM 1673 O O . LEU A 1 204 ? -4.053 -16.560 1.344 1.00 88.69 204 LEU A O 1
ATOM 1677 N N . THR A 1 205 ? -2.759 -14.750 1.607 1.00 91.50 205 THR A N 1
ATOM 1678 C CA . THR A 1 205 ? -3.171 -14.471 2.991 1.00 91.50 205 THR A CA 1
ATOM 1679 C C . THR A 1 205 ? -4.208 -13.345 3.078 1.00 91.50 205 THR A C 1
ATOM 1681 O O . THR A 1 205 ? -4.377 -12.538 2.163 1.00 91.50 205 THR A O 1
ATOM 1684 N N . MET A 1 206 ? -4.933 -13.270 4.200 1.00 91.62 206 MET A N 1
ATOM 1685 C CA . MET A 1 206 ? -5.880 -12.171 4.452 1.00 91.62 206 MET A CA 1
ATOM 1686 C C . MET A 1 206 ? -5.188 -10.814 4.618 1.00 91.62 206 MET A C 1
ATOM 1688 O O . MET A 1 206 ? -5.793 -9.790 4.308 1.00 91.62 206 MET A O 1
ATOM 1692 N N . GLU A 1 207 ? -3.938 -10.801 5.081 1.00 92.06 207 GLU A N 1
ATOM 1693 C CA . GLU A 1 207 ? -3.113 -9.593 5.177 1.00 92.06 207 GLU A CA 1
ATOM 1694 C C . GLU A 1 207 ? -2.764 -9.069 3.779 1.00 92.06 207 GLU A C 1
ATOM 1696 O O . GLU A 1 207 ? -3.058 -7.923 3.454 1.00 92.06 207 GLU A O 1
ATOM 1701 N N . GLU A 1 208 ? -2.310 -9.952 2.888 1.00 90.50 208 GLU A N 1
ATOM 1702 C CA . GLU A 1 208 ? -2.061 -9.620 1.482 1.00 90.50 208 GLU A CA 1
ATOM 1703 C C . GLU A 1 208 ? -3.326 -9.168 0.727 1.00 90.50 208 GLU A C 1
ATOM 1705 O O . GLU A 1 208 ? -3.245 -8.405 -0.241 1.00 90.50 208 GLU A O 1
ATOM 1710 N N . LEU A 1 209 ? -4.511 -9.648 1.123 1.00 92.69 209 LEU A N 1
ATOM 1711 C CA . LEU A 1 209 ? -5.777 -9.120 0.612 1.00 92.69 209 LEU A CA 1
ATOM 1712 C C . LEU A 1 209 ? -6.066 -7.717 1.168 1.00 92.69 209 LEU A C 1
ATOM 1714 O O . LEU A 1 209 ? -6.549 -6.863 0.425 1.00 92.69 209 LEU A O 1
ATOM 1718 N N . ALA A 1 210 ? -5.793 -7.475 2.452 1.00 92.81 210 ALA A N 1
ATOM 1719 C CA . ALA A 1 210 ? -5.983 -6.173 3.088 1.00 92.81 210 ALA A CA 1
ATOM 1720 C C . ALA A 1 210 ? -5.145 -5.090 2.397 1.00 92.81 210 ALA A C 1
ATOM 1722 O O . ALA A 1 210 ? -5.682 -4.038 2.036 1.00 92.81 210 ALA A O 1
ATOM 1723 N N . ASP A 1 211 ? -3.882 -5.401 2.102 1.00 92.00 211 ASP A N 1
ATOM 1724 C CA . ASP A 1 211 ? -2.972 -4.514 1.376 1.00 92.00 211 ASP A CA 1
ATOM 1725 C C . ASP A 1 211 ? -3.495 -4.195 -0.030 1.00 92.00 211 ASP A C 1
ATOM 1727 O O . ASP A 1 211 ? -3.546 -3.031 -0.436 1.00 92.00 211 ASP A O 1
ATOM 1731 N N . ARG A 1 212 ? -3.995 -5.208 -0.753 1.00 90.50 212 ARG A N 1
ATOM 1732 C CA . ARG A 1 212 ? -4.614 -5.024 -2.079 1.00 90.50 212 ARG A CA 1
ATOM 1733 C C . ARG A 1 212 ? -5.876 -4.161 -2.033 1.00 90.50 212 ARG A C 1
ATOM 1735 O O . ARG A 1 212 ? -6.125 -3.392 -2.960 1.00 90.50 212 ARG A O 1
ATOM 1742 N N . LEU A 1 213 ? -6.665 -4.265 -0.964 1.00 91.75 213 LEU A N 1
ATOM 1743 C CA . LEU A 1 213 ? -7.855 -3.438 -0.746 1.00 91.75 213 LEU A CA 1
ATOM 1744 C C . LEU A 1 213 ? -7.529 -2.052 -0.165 1.00 91.75 213 LEU A C 1
ATOM 1746 O O . LEU A 1 213 ? -8.435 -1.224 -0.063 1.00 91.75 213 LEU A O 1
ATOM 1750 N N . LYS A 1 214 ? -6.260 -1.777 0.176 1.00 92.44 214 LYS A N 1
ATOM 1751 C CA . LYS A 1 214 ? -5.797 -0.551 0.850 1.00 92.44 214 LYS A CA 1
ATOM 1752 C C . LYS A 1 214 ? -6.492 -0.323 2.194 1.00 92.44 214 LYS A C 1
ATOM 1754 O O . LYS A 1 214 ? -6.871 0.799 2.531 1.00 92.44 214 LYS A O 1
ATOM 1759 N N . VAL A 1 215 ? -6.675 -1.401 2.951 1.00 90.81 215 VAL A N 1
ATOM 1760 C CA . VAL A 1 215 ? -7.306 -1.381 4.271 1.00 90.81 215 VAL A CA 1
ATOM 1761 C C . VAL A 1 215 ? -6.309 -1.858 5.314 1.00 90.81 215 VAL A C 1
ATOM 1763 O O . VAL A 1 215 ? -5.634 -2.863 5.126 1.00 90.81 215 VAL A O 1
ATOM 1766 N N . GLU A 1 216 ? -6.236 -1.160 6.445 1.00 91.69 216 GLU A N 1
ATOM 1767 C CA . GLU A 1 216 ? -5.335 -1.541 7.527 1.00 91.69 216 GLU A CA 1
ATOM 1768 C C . GLU A 1 216 ? -5.806 -2.839 8.202 1.00 91.69 216 GLU A C 1
ATOM 1770 O O . GLU A 1 216 ? -6.825 -2.866 8.900 1.00 91.69 216 GLU A O 1
ATOM 1775 N N . TYR A 1 217 ? -5.033 -3.918 8.033 1.00 92.12 217 TYR A N 1
ATOM 1776 C CA . TYR A 1 217 ? -5.343 -5.231 8.608 1.00 92.12 217 TYR A CA 1
ATOM 1777 C C . TYR A 1 217 ? -5.546 -5.165 10.129 1.00 92.12 217 TYR A C 1
ATOM 1779 O O . TYR A 1 217 ? -6.521 -5.701 10.662 1.00 92.12 217 TYR A O 1
ATOM 1787 N N . LYS A 1 218 ? -4.673 -4.429 10.831 1.00 92.00 218 LYS A N 1
ATOM 1788 C CA . LYS A 1 218 ? -4.719 -4.266 12.293 1.00 92.00 218 LYS A CA 1
ATOM 1789 C C . LYS A 1 218 ? -5.992 -3.584 12.781 1.00 92.00 218 LYS A C 1
ATOM 1791 O O . LYS A 1 218 ? -6.445 -3.882 13.878 1.00 92.00 218 LYS A O 1
ATOM 1796 N N . LEU A 1 219 ? -6.601 -2.709 11.983 1.00 89.25 219 LEU A N 1
ATOM 1797 C CA . LEU A 1 219 ? -7.828 -2.019 12.379 1.00 89.25 219 LEU A CA 1
ATOM 1798 C C . LEU A 1 219 ? -9.023 -2.982 12.468 1.00 89.25 219 LEU A C 1
ATOM 1800 O O . LEU A 1 219 ? -9.931 -2.777 13.279 1.00 89.25 219 LEU A O 1
ATOM 1804 N N . ILE A 1 220 ? -9.007 -4.034 11.645 1.00 88.25 220 ILE A N 1
ATOM 1805 C CA . ILE A 1 220 ? -10.086 -5.018 11.524 1.00 88.25 220 ILE A CA 1
ATOM 1806 C C . ILE A 1 220 ? -9.807 -6.247 12.389 1.00 88.25 220 ILE A C 1
ATOM 1808 O O . ILE A 1 220 ? -10.695 -6.702 13.108 1.00 88.25 220 ILE A O 1
ATOM 1812 N N . PHE A 1 221 ? -8.589 -6.782 12.329 1.00 86.94 221 PHE A N 1
ATOM 1813 C CA . PHE A 1 221 ? -8.195 -8.042 12.961 1.00 86.94 221 PHE A CA 1
ATOM 1814 C C . PHE A 1 221 ? -7.331 -7.856 14.216 1.00 86.94 221 PHE A C 1
ATOM 1816 O O . PHE A 1 221 ? -6.685 -8.810 14.644 1.00 86.94 221 PHE A O 1
ATOM 1823 N N . SER A 1 222 ? -7.330 -6.665 14.829 1.00 78.88 222 SER A N 1
ATOM 1824 C CA . SER A 1 222 ? -6.763 -6.472 16.172 1.00 78.88 222 SER A CA 1
ATOM 1825 C C . SER A 1 222 ? -7.331 -7.522 17.131 1.00 78.88 222 SER A C 1
ATOM 1827 O O . SER A 1 222 ? -8.557 -7.660 17.203 1.00 78.88 222 SER A O 1
ATOM 1829 N N . SER A 1 223 ? -6.434 -8.263 17.795 1.00 57.84 223 SER A N 1
ATOM 1830 C CA . SER A 1 223 ? -6.754 -9.266 18.820 1.00 57.84 223 SER A CA 1
ATOM 1831 C C . SER A 1 223 ? -7.570 -8.693 19.968 1.00 57.84 223 SER A C 1
ATOM 1833 O O . SER A 1 223 ? -7.312 -7.527 20.345 1.00 57.84 223 SER A O 1
#

InterPro domains:
  IPR018468 SFR1/Mei5 family [PF10376] (22-222)

Organism: Vanderwaltozyma polyspora (strain ATCC 22028 / DSM 70294 / BCRC 21397 / CBS 2163 / NBRC 10782 / NRRL Y-8283 / UCD 57-17) (NCBI:txid436907)

Sequence (223 aa):
MDDTTLINSSPNGKADPKVKVNDPDKRPLLTDLGKSSINKGFNKVNANDSSKELRILNNELSKELAEVSKKIDQLKQSIKILNRYEEQDKNLKLIEKWRGVSKAGMSYIFNSLRFRIDKMGGYEEFRRKEIEAEKRKIEYQFDDGLQNEIDNILDSEEFKALPIDDQIEYKEKMDEKIQQAEEYKLKQFEKFDKELANASNKELTMEELADRLKVEYKLIFSS

Secondary structure (DSSP, 8-state):
--------------------PPPS-----------------S-TTHHHHHHHHHHHHHHHHHHHHHHHHHHHHHHHHHHHHHTTHHHHHHHHHHHHHHHHHHHHHHHHHHHHHHHHHHHTTSHHHHHHHHHHHHHHHHHHHHHTTHHHHHHHHHHSHHHHTS-HHHHHHHHHHHHHHHHHHHHHHHHHHHHHHHHHHHHTTPPPPHHHHHHHHT--HHHHH--